Protein 4XXX (pdb70)

Structure (mmCIF, N/CA/C/O backbone):
data_4XXX
#
_entry.id   4XXX
#
_cell.length_a   67.336
_cell.length_b   69.579
_cell.length_c   119.595
_cell.angle_alpha   90.000
_cell.angle_beta   90.000
_cell.angle_gamma   90.000
#
_symmetry.space_group_name_H-M   'C 2 2 21'
#
loop_
_entity.id
_entity.type
_entity.pdbx_description
1 polymer 'ESX-1 secretion-associated protein EspB'
2 non-polymer 'CHLORIDE ION'
3 non-polymer GLYCEROL
4 water water
#
loop_
_atom_site.group_PDB
_atom_site.id
_atom_site.type_symbol
_atom_site.label_atom_id
_atom_site.label_alt_id
_atom_site.label_comp_id
_atom_site.label_asym_id
_atom_site.label_entity_id
_atom_site.label_seq_id
_atom_site.pdbx_PDB_ins_code
_atom_site.Cartn_x
_atom_site.Cartn_y
_atom_site.Cartn_z
_atom_site.occupancy
_atom_site.B_iso_or_equiv
_atom_site.auth_seq_id
_atom_site.auth_comp_id
_atom_site.auth_asym_id
_atom_site.auth_atom_id
_atom_site.pdbx_PDB_model_num
ATOM 1 N N . ALA A 1 2 ? 19.585 61.891 70.298 1.00 43.18 5 ALA A N 1
ATOM 2 C CA . ALA A 1 2 ? 20.995 62.176 69.899 1.00 42.09 5 ALA A CA 1
ATOM 3 C C . ALA A 1 2 ? 21.064 63.525 69.189 1.00 37.08 5 ALA A C 1
ATOM 4 O O . ALA A 1 2 ? 20.131 63.887 68.459 1.00 41.91 5 ALA A O 1
ATOM 6 N N . MET A 1 3 ? 22.156 64.261 69.404 1.00 51.64 6 MET A N 1
ATOM 7 C CA . MET A 1 3 ? 22.293 65.583 68.826 1.00 46.24 6 MET A CA 1
ATOM 8 C C . MET A 1 3 ? 22.474 65.481 67.333 1.00 40.93 6 MET A C 1
ATOM 9 O O . MET A 1 3 ? 23.271 64.646 66.835 1.00 40.80 6 MET A O 1
ATOM 14 N N . VAL A 1 4 ? 21.634 66.236 66.650 1.00 37.25 7 VAL A N 1
ATOM 15 C CA . VAL A 1 4 ? 21.533 66.173 65.209 1.00 35.23 7 VAL A CA 1
ATOM 16 C C . VAL A 1 4 ? 22.657 66.960 64.513 1.00 33.68 7 VAL A C 1
ATOM 17 O O . VAL A 1 4 ? 22.917 68.135 64.842 1.00 32.40 7 VAL A O 1
ATOM 21 N N . THR A 1 5 ? 23.310 66.335 63.536 1.00 31.57 8 THR A N 1
ATOM 22 C CA . THR A 1 5 ? 24.171 67.076 62.593 1.00 32.07 8 THR A CA 1
ATOM 23 C C . THR A 1 5 ? 23.642 66.642 61.228 1.00 30.36 8 THR A C 1
ATOM 24 O O . THR A 1 5 ? 23.341 65.470 61.034 1.00 29.02 8 THR A O 1
ATOM 28 N N . VAL A 1 6 ? 23.519 67.573 60.298 1.00 29.62 9 VAL A N 1
ATOM 29 C CA . VAL A 1 6 ? 23.039 67.260 58.964 1.00 29.98 9 VAL A CA 1
ATOM 30 C C . VAL A 1 6 ? 23.972 67.838 57.932 1.00 29.65 9 VAL A C 1
ATOM 31 O O . VAL A 1 6 ? 24.334 69.000 58.038 1.00 28.54 9 VAL A O 1
ATOM 35 N N . ASP A 1 7 ? 24.288 67.061 56.883 1.00 29.03 10 ASP A N 1
ATOM 36 C CA . ASP A 1 7 ? 24.924 67.625 55.690 1.00 29.37 10 ASP A CA 1
ATOM 37 C C . ASP A 1 7 ? 23.996 67.221 54.555 1.00 27.82 10 ASP A C 1
ATOM 38 O O . ASP A 1 7 ? 24.002 66.058 54.160 1.00 26.35 10 ASP A O 1
ATOM 43 N N . GLN A 1 8 ? 23.175 68.159 54.043 1.00 27.00 11 GLN A N 1
ATOM 44 C CA . GLN A 1 8 ? 22.101 67.786 53.106 1.00 27.09 11 GLN A CA 1
ATOM 45 C C . GLN A 1 8 ? 22.698 67.217 51.830 1.00 26.49 11 GLN A C 1
ATOM 46 O O . GLN A 1 8 ? 22.177 66.236 51.242 1.00 25.35 11 GLN A O 1
ATOM 52 N N . GLN A 1 9 ? 23.803 67.784 51.377 1.00 26.14 12 GLN A N 1
ATOM 53 C CA . GLN A 1 9 ? 24.438 67.278 50.171 1.00 26.40 12 GLN A CA 1
ATOM 54 C C . GLN A 1 9 ? 24.963 65.829 50.339 1.00 25.29 12 GLN A C 1
ATOM 55 O O . GLN A 1 9 ? 24.854 65.015 49.411 1.00 24.64 12 GLN A O 1
ATOM 61 N N . GLU A 1 10 ? 25.552 65.530 51.487 1.00 24.94 13 GLU A N 1
ATOM 62 C CA . GLU A 1 10 ? 26.016 64.184 51.771 1.00 25.28 13 GLU A CA 1
ATOM 63 C C . GLU A 1 10 ? 24.842 63.218 51.665 1.00 23.93 13 GLU A C 1
ATOM 64 O O . GLU A 1 10 ? 24.993 62.126 51.069 1.00 23.38 13 GLU A O 1
ATOM 70 N N . ILE A 1 11 ? 23.676 63.601 52.177 1.00 22.65 14 ILE A N 1
ATOM 71 C CA . ILE A 1 11 ? 22.505 62.731 52.091 1.00 22.90 14 ILE A CA 1
ATOM 72 C C . ILE A 1 11 ? 22.105 62.465 50.632 1.00 22.22 14 ILE A C 1
ATOM 73 O O . ILE A 1 11 ? 21.836 61.316 50.228 1.00 21.36 14 ILE A O 1
ATOM 78 N N . LEU A 1 12 ? 22.082 63.527 49.839 1.00 22.69 15 LEU A N 1
ATOM 79 C CA . LEU A 1 12 ? 21.734 63.388 48.425 1.00 22.93 15 LEU A CA 1
ATOM 80 C C . LEU A 1 12 ? 22.742 62.579 47.653 1.00 22.06 15 LEU A C 1
ATOM 81 O O . LEU A 1 12 ? 22.375 61.752 46.790 1.00 21.86 15 LEU A O 1
ATOM 86 N N . ASN A 1 13 ? 24.027 62.752 47.943 1.00 21.97 16 ASN A N 1
ATOM 87 C CA . ASN A 1 13 ? 25.049 61.965 47.314 1.00 22.67 16 ASN A CA 1
ATOM 88 C C . ASN A 1 13 ? 24.913 60.485 47.616 1.00 22.15 16 ASN A C 1
ATOM 89 O O . ASN A 1 13 ? 25.046 59.619 46.743 1.00 22.07 16 ASN A O 1
ATOM 94 N N . ARG A 1 14 ? 24.656 60.197 48.891 1.00 21.75 17 ARG A N 1
ATOM 95 C CA . ARG A 1 14 ? 24.530 58.794 49.317 1.00 21.48 17 ARG A CA 1
ATOM 96 C C . ARG A 1 14 ? 23.271 58.154 48.761 1.00 20.67 17 ARG A C 1
ATOM 97 O O . ARG A 1 14 ? 23.260 56.924 48.514 1.00 21.18 17 ARG A O 1
ATOM 105 N N . ALA A 1 15 ? 22.217 58.931 48.517 1.00 20.70 18 ALA A N 1
ATOM 106 C CA . ALA A 1 15 ? 21.047 58.448 47.830 1.00 20.94 18 ALA A CA 1
ATOM 107 C C . ALA A 1 15 ? 21.433 57.991 46.434 1.00 21.21 18 ALA A C 1
ATOM 108 O O . ALA A 1 15 ? 21.099 56.890 45.999 1.00 21.27 18 ALA A O 1
ATOM 110 N N . ASN A 1 16 ? 22.171 58.827 45.718 1.00 21.54 19 ASN A N 1
ATOM 111 C CA . ASN A 1 16 ? 22.589 58.421 44.369 1.00 22.00 19 ASN A CA 1
ATOM 112 C C . ASN A 1 16 ? 23.442 57.179 44.422 1.00 22.14 19 ASN A C 1
ATOM 113 O O . ASN A 1 16 ? 23.233 56.233 43.625 1.00 21.61 19 ASN A O 1
ATOM 118 N N . GLU A 1 17 ? 24.396 57.161 45.341 1.00 21.83 20 GLU A N 1
ATOM 119 C CA . GLU A 1 17 ? 25.294 56.037 45.498 1.00 22.26 20 GLU A CA 1
ATOM 120 C C . GLU A 1 17 ? 24.551 54.724 45.805 1.00 21.60 20 GLU A C 1
ATOM 121 O O . GLU A 1 17 ? 24.859 53.665 45.246 1.00 22.11 20 GLU A O 1
ATOM 127 N N . VAL A 1 18 ? 23.550 54.753 46.665 1.00 21.46 21 VAL A N 1
ATOM 128 C CA . VAL A 1 18 ? 22.961 53.470 47.072 1.00 21.01 21 VAL A CA 1
ATOM 129 C C . VAL A 1 18 ? 22.197 52.791 45.959 1.00 21.02 21 VAL A C 1
ATOM 130 O O . VAL A 1 18 ? 22.166 51.551 45.876 1.00 19.75 21 VAL A O 1
ATOM 134 N N . GLU A 1 19 ? 21.637 53.578 45.043 1.00 21.18 22 GLU A N 1
ATOM 135 C CA . GLU A 1 19 ? 20.836 53.018 43.963 1.00 21.00 22 GLU A CA 1
ATOM 136 C C . GLU A 1 19 ? 21.586 52.933 42.665 1.00 21.21 22 GLU A C 1
ATOM 137 O O . GLU A 1 19 ? 20.993 52.611 41.612 1.00 21.38 22 GLU A O 1
ATOM 143 N N . ALA A 1 20 ? 22.883 53.188 42.697 1.00 21.07 23 ALA A N 1
ATOM 144 C CA . ALA A 1 20 ? 23.642 53.076 41.468 1.00 21.43 23 ALA A CA 1
ATOM 145 C C . ALA A 1 20 ? 23.581 51.626 40.975 1.00 21.75 23 ALA A C 1
ATOM 146 O O . ALA A 1 20 ? 23.577 50.709 41.779 1.00 21.37 23 ALA A O 1
ATOM 148 N N . PRO A 1 21 ? 23.537 51.408 39.673 1.00 22.05 24 PRO A N 1
ATOM 149 C CA . PRO A 1 21 ? 23.384 50.026 39.196 1.00 22.73 24 PRO A CA 1
ATOM 150 C C . PRO A 1 21 ? 24.463 49.082 39.686 1.00 24.52 24 PRO A C 1
ATOM 151 O O . PRO A 1 21 ? 25.638 49.468 39.735 1.00 28.36 24 PRO A O 1
ATOM 155 N N . MET A 1 22 ? 24.088 47.870 40.105 1.00 22.64 25 MET A N 1
ATOM 156 C CA . MET A 1 22 ? 25.077 46.792 40.288 1.00 23.32 25 MET A CA 1
ATOM 157 C C . MET A 1 22 ? 25.067 45.941 39.012 1.00 23.28 25 MET A C 1
ATOM 158 O O . MET A 1 22 ? 24.088 45.958 38.223 1.00 22.84 25 MET A O 1
ATOM 163 N N . ALA A 1 23 ? 26.143 45.172 38.796 1.00 23.18 26 ALA A N 1
ATOM 164 C CA . ALA A 1 23 ? 26.208 44.325 37.618 1.00 24.09 26 ALA A CA 1
ATOM 165 C C . ALA A 1 23 ? 25.028 43.359 37.646 1.00 23.38 26 ALA A C 1
ATOM 166 O O . ALA A 1 23 ? 24.573 42.948 38.724 1.00 22.26 26 ALA A O 1
ATOM 168 N N . ASP A 1 24 ? 24.497 43.043 36.463 1.00 23.91 27 ASP A N 1
ATOM 169 C CA . ASP A 1 24 ? 23.443 42.027 36.358 1.00 24.68 27 ASP A CA 1
ATOM 170 C C . ASP A 1 24 ? 23.973 40.619 36.613 1.00 23.71 27 ASP A C 1
ATOM 171 O O . ASP A 1 24 ? 25.136 40.327 36.334 1.00 24.28 27 ASP A O 1
ATOM 176 N N . PRO A 1 25 ? 23.135 39.767 37.199 1.00 22.14 28 PRO A N 1
ATOM 177 C CA . PRO A 1 25 ? 23.535 38.367 37.349 1.00 21.27 28 PRO A CA 1
ATOM 178 C C . PRO A 1 25 ? 23.696 37.700 36.004 1.00 21.44 28 PRO A C 1
ATOM 179 O O . PRO A 1 25 ? 23.150 38.150 34.997 1.00 21.59 28 PRO A O 1
ATOM 183 N N . PRO A 1 26 ? 24.439 36.590 35.993 1.00 21.19 29 PRO A N 1
ATOM 184 C CA . PRO A 1 26 ? 24.686 35.874 34.769 1.00 22.84 29 PRO A CA 1
ATOM 185 C C . PRO A 1 26 ? 23.402 35.211 34.291 1.00 22.24 29 PRO A C 1
ATOM 186 O O . PRO A 1 26 ? 22.492 34.976 35.092 1.00 21.39 29 PRO A O 1
ATOM 190 N N . THR A 1 27 ? 23.341 34.923 32.984 1.00 23.01 30 THR A N 1
ATOM 191 C CA . THR A 1 27 ? 22.171 34.309 32.389 1.00 24.63 30 THR A CA 1
ATOM 192 C C . THR A 1 27 ? 22.502 32.956 31.698 1.00 25.12 30 THR A C 1
ATOM 193 O O . THR A 1 27 ? 21.668 32.429 31.015 1.00 27.69 30 THR A O 1
ATOM 197 N N . ASP A 1 28 ? 23.694 32.401 31.887 1.00 26.36 31 ASP A N 1
ATOM 198 C CA . ASP A 1 28 ? 24.006 31.044 31.324 1.00 27.08 31 ASP A CA 1
ATOM 199 C C . ASP A 1 28 ? 22.907 30.073 31.714 1.00 26.17 31 ASP A C 1
ATOM 200 O O . ASP A 1 28 ? 22.495 30.028 32.868 1.00 24.65 31 ASP A O 1
ATOM 205 N N . VAL A 1 29 ? 22.419 29.294 30.746 1.00 25.99 32 VAL A N 1
ATOM 206 C CA . VAL A 1 29 ? 21.414 28.255 31.042 1.00 26.38 32 VAL A CA 1
ATOM 207 C C . VAL A 1 29 ? 22.153 26.969 31.367 1.00 25.20 32 VAL A C 1
ATOM 208 O O . VAL A 1 29 ? 22.988 26.522 30.572 1.00 27.77 32 VAL A O 1
ATOM 212 N N . PRO A 1 30 ? 21.845 26.351 32.535 1.00 23.50 33 PRO A N 1
ATOM 213 C CA . PRO A 1 30 ? 22.415 25.072 32.859 1.00 22.52 33 PRO A CA 1
ATOM 214 C C . PRO A 1 30 ? 21.642 23.971 32.142 1.00 21.96 33 PRO A C 1
ATOM 215 O O . PRO A 1 30 ? 20.431 23.838 32.334 1.00 22.30 33 PRO A O 1
ATOM 219 N N . ILE A 1 31 ? 22.344 23.272 31.275 1.00 21.59 34 ILE A N 1
ATOM 220 C CA . ILE A 1 31 ? 21.800 22.182 30.487 1.00 22.35 34 ILE A CA 1
ATOM 221 C C . ILE A 1 31 ? 22.160 20.881 31.177 1.00 20.87 34 ILE A C 1
ATOM 222 O O . ILE A 1 31 ? 23.207 20.746 31.768 1.00 21.26 34 ILE A O 1
ATOM 227 N N . THR A 1 32 ? 21.252 19.933 31.083 1.00 19.77 35 THR A N 1
ATOM 228 C CA . THR A 1 32 ? 21.499 18.600 31.600 1.00 19.20 35 THR A CA 1
ATOM 229 C C . THR A 1 32 ? 22.815 18.008 31.057 1.00 19.19 35 THR A C 1
ATOM 230 O O . THR A 1 32 ? 23.118 18.185 29.884 1.00 19.88 35 THR A O 1
ATOM 234 N N . PRO A 1 33 ? 23.579 17.294 31.897 1.00 18.06 36 PRO A N 1
ATOM 235 C CA . PRO A 1 33 ? 24.852 16.726 31.417 1.00 18.44 36 PRO A CA 1
ATOM 236 C C . PRO A 1 33 ? 24.632 15.466 30.588 1.00 18.26 36 PRO A C 1
ATOM 237 O O . PRO A 1 33 ? 25.537 15.031 29.845 1.00 18.82 36 PRO A O 1
ATOM 241 N N . CYS A 1 34 ? 23.433 14.876 30.721 1.00 17.62 37 CYS A N 1
ATOM 242 C CA . CYS A 1 34 ? 23.099 13.630 29.984 1.00 18.30 37 CYS A CA 1
ATOM 243 C C . CYS A 1 34 ? 21.607 13.371 30.027 1.00 18.75 37 CYS A C 1
ATOM 244 O O . CYS A 1 34 ? 20.845 14.169 30.520 1.00 18.80 37 CYS A O 1
ATOM 247 N N . GLU A 1 35 ? 21.198 12.277 29.389 1.00 19.07 38 GLU A N 1
ATOM 248 C CA . GLU A 1 35 ? 19.797 11.997 29.210 1.00 19.51 38 GLU A CA 1
ATOM 249 C C . GLU A 1 35 ? 19.121 11.308 30.366 1.00 19.15 38 GLU A C 1
ATOM 250 O O . GLU A 1 35 ? 17.890 11.140 30.315 1.00 20.37 38 GLU A O 1
ATOM 256 N N . LEU A 1 36 ? 19.856 10.916 31.411 1.00 19.15 39 LEU A N 1
ATOM 257 C CA . LEU A 1 36 ? 19.179 10.351 32.586 1.00 19.70 39 LEU A CA 1
ATOM 258 C C . LEU A 1 36 ? 18.187 11.341 33.200 1.00 19.62 39 LEU A C 1
ATOM 259 O O . LEU A 1 36 ? 18.454 12.566 33.249 1.00 18.94 39 LEU A O 1
ATOM 264 N N . THR A 1 37 ? 17.036 10.830 33.650 1.00 19.91 40 THR A N 1
ATOM 265 C CA . THR A 1 37 ? 16.020 11.664 34.280 1.00 20.00 40 THR A CA 1
ATOM 266 C C . THR A 1 37 ? 16.592 12.479 35.474 1.00 20.01 40 THR A C 1
ATOM 267 O O . THR A 1 37 ? 16.267 13.681 35.637 1.00 19.26 40 THR A O 1
ATOM 271 N N . ALA A 1 38 ? 17.436 11.833 36.280 1.00 19.90 41 ALA A N 1
ATOM 272 C CA . ALA A 1 38 ? 18.094 12.543 37.412 1.00 20.10 41 ALA A CA 1
ATOM 273 C C . ALA A 1 38 ? 18.909 13.766 36.948 1.00 19.56 41 ALA A C 1
ATOM 274 O O . ALA A 1 38 ? 18.937 14.784 37.648 1.00 19.89 41 ALA A O 1
ATOM 276 N N . ALA A 1 39 ? 19.637 13.623 35.842 1.00 18.80 42 ALA A N 1
ATOM 277 C CA . ALA A 1 39 ? 20.452 14.699 35.301 1.00 18.28 42 ALA A CA 1
ATOM 278 C C . ALA A 1 39 ? 19.532 15.825 34.802 1.00 18.17 42 ALA A C 1
ATOM 279 O O . ALA A 1 39 ? 19.751 17.024 35.091 1.00 18.18 42 ALA A O 1
ATOM 281 N N . LYS A 1 40 ? 18.449 15.452 34.139 1.00 18.63 43 LYS A N 1
ATOM 282 C CA . LYS A 1 40 ? 17.483 16.421 33.623 1.00 19.29 43 LYS A CA 1
ATOM 283 C C . LYS A 1 40 ? 16.816 17.173 34.774 1.00 19.55 43 LYS A C 1
ATOM 284 O O . LYS A 1 40 ? 16.642 18.407 34.722 1.00 18.68 43 LYS A O 1
ATOM 290 N N . ASN A 1 41 ? 16.528 16.450 35.856 1.00 18.74 44 ASN A N 1
ATOM 291 C CA . ASN A 1 41 ? 15.893 17.060 37.000 1.00 19.46 44 ASN A CA 1
ATOM 292 C C . ASN A 1 41 ? 16.825 17.997 37.730 1.00 18.93 44 ASN A C 1
ATOM 293 O O . ASN A 1 41 ? 16.365 18.993 38.280 1.00 19.47 44 ASN A O 1
ATOM 298 N N . ALA A 1 42 ? 18.112 17.694 37.778 1.00 18.26 45 ALA A N 1
ATOM 299 C CA . ALA A 1 42 ? 19.074 18.588 38.424 1.00 18.37 45 ALA A CA 1
ATOM 300 C C . ALA A 1 42 ? 19.169 19.894 37.633 1.00 17.78 45 ALA A C 1
ATOM 301 O O . ALA A 1 42 ? 19.193 20.980 38.201 1.00 17.93 45 ALA A O 1
ATOM 303 N N . ALA A 1 43 ? 19.224 19.800 36.311 1.00 17.47 46 ALA A N 1
ATOM 304 C CA . ALA A 1 43 ? 19.365 20.993 35.497 1.00 17.30 46 ALA A CA 1
ATOM 305 C C . ALA A 1 43 ? 18.089 21.829 35.621 1.00 17.65 46 ALA A C 1
ATOM 306 O O . ALA A 1 43 ? 18.160 23.072 35.763 1.00 17.39 46 ALA A O 1
ATOM 308 N N . GLN A 1 44 ? 16.915 21.190 35.644 1.00 17.65 47 GLN A N 1
ATOM 309 C CA . GLN A 1 44 ? 15.659 21.953 35.815 1.00 19.13 47 GLN A CA 1
ATOM 310 C C . GLN A 1 44 ? 15.602 22.625 37.181 1.00 17.95 47 GLN A C 1
ATOM 311 O O . GLN A 1 44 ? 15.174 23.770 37.320 1.00 18.00 47 GLN A O 1
ATOM 317 N N . GLN A 1 45 ? 16.087 21.947 38.226 1.00 17.44 48 GLN A N 1
ATOM 318 C CA . GLN A 1 45 ? 16.114 22.555 39.540 1.00 18.08 48 GLN A CA 1
ATOM 319 C C . GLN A 1 45 ? 17.003 23.796 39.576 1.00 18.06 48 GLN A C 1
ATOM 320 O O . GLN A 1 45 ? 16.619 24.839 40.183 1.00 17.99 48 GLN A O 1
ATOM 326 N N . LEU A 1 46 ? 18.166 23.720 38.918 1.00 18.46 49 LEU A N 1
ATOM 327 C CA . LEU A 1 46 ? 19.019 24.897 38.767 1.00 18.59 49 LEU A CA 1
ATOM 328 C C . LEU A 1 46 ? 18.388 26.031 37.955 1.00 18.67 49 LEU A C 1
ATOM 329 O O . LEU A 1 46 ? 18.511 27.218 38.341 1.00 19.02 49 LEU A O 1
ATOM 334 N N . VAL A 1 47 ? 17.695 25.710 36.886 1.00 18.44 50 VAL A N 1
ATOM 335 C CA . VAL A 1 47 ? 16.969 26.747 36.098 1.00 19.63 50 VAL A CA 1
ATOM 336 C C . VAL A 1 47 ? 16.008 27.511 37.016 1.00 19.38 50 VAL A C 1
ATOM 337 O O . VAL A 1 47 ? 15.982 28.765 37.028 1.00 18.53 50 VAL A O 1
ATOM 341 N N . LEU A 1 48 ? 15.233 26.771 37.794 1.00 18.94 51 LEU A N 1
ATOM 342 C CA . LEU A 1 48 ? 14.238 27.344 38.680 1.00 20.20 51 LEU A CA 1
ATOM 343 C C . LEU A 1 48 ? 14.866 28.150 39.830 1.00 19.10 51 LEU A C 1
ATOM 344 O O . LEU A 1 48 ? 14.443 29.262 40.125 1.00 18.82 51 LEU A O 1
ATOM 349 N N . SER A 1 49 ? 15.890 27.577 40.469 1.00 17.86 52 SER A N 1
ATOM 350 C CA . SER A 1 49 ? 16.639 28.329 41.512 1.00 18.06 52 SER A CA 1
ATOM 351 C C . SER A 1 49 ? 17.262 29.621 40.947 1.00 17.01 52 SER A C 1
ATOM 352 O O . SER A 1 49 ? 17.175 30.693 41.583 1.00 16.89 52 SER A O 1
ATOM 355 N N . ALA A 1 50 ? 17.899 29.532 39.784 1.00 17.13 53 ALA A N 1
ATOM 356 C CA . ALA A 1 50 ? 18.591 30.718 39.198 1.00 17.35 53 ALA A CA 1
ATOM 357 C C . ALA A 1 50 ? 17.552 31.775 38.790 1.00 17.49 53 ALA A C 1
ATOM 358 O O . ALA A 1 50 ? 17.751 32.962 39.047 1.00 17.22 53 ALA A O 1
ATOM 360 N N . ASP A 1 51 ? 16.434 31.354 38.207 1.00 17.83 54 ASP A N 1
ATOM 361 C CA . ASP A 1 51 ? 15.345 32.290 37.888 1.00 19.18 54 ASP A CA 1
ATOM 362 C C . ASP A 1 51 ? 14.863 33.048 39.158 1.00 19.29 54 ASP A C 1
ATOM 363 O O . ASP A 1 51 ? 14.637 34.259 39.124 1.00 19.72 54 ASP A O 1
ATOM 368 N N . ASN A 1 52 ? 14.658 32.320 40.256 1.00 18.68 55 ASN A N 1
ATOM 369 C CA . ASN A 1 52 ? 14.192 32.949 41.458 1.00 19.01 55 ASN A CA 1
ATOM 370 C C . ASN A 1 52 ? 15.258 33.870 42.032 1.00 18.58 55 ASN A C 1
ATOM 371 O O . ASN A 1 52 ? 14.927 34.933 42.541 1.00 18.83 55 ASN A O 1
ATOM 376 N N . MET A 1 53 ? 16.523 33.488 41.965 1.00 17.43 56 MET A N 1
ATOM 377 C CA . MET A 1 53 ? 17.585 34.369 42.365 1.00 17.83 56 MET A CA 1
ATOM 378 C C . MET A 1 53 ? 17.538 35.674 41.599 1.00 17.73 56 MET A C 1
ATOM 379 O O . MET A 1 53 ? 17.685 36.765 42.181 1.00 18.10 56 MET A O 1
ATOM 384 N N . ARG A 1 54 ? 17.371 35.583 40.282 1.00 17.59 57 ARG A N 1
ATOM 385 C CA . ARG A 1 54 ? 17.299 36.800 39.468 1.00 18.40 57 ARG A CA 1
ATOM 386 C C . ARG A 1 54 ? 16.087 37.667 39.836 1.00 18.37 57 ARG A C 1
ATOM 387 O O . ARG A 1 54 ? 16.179 38.896 39.841 1.00 18.69 57 ARG A O 1
ATOM 395 N N . GLU A 1 55 ? 14.937 37.048 40.072 1.00 19.00 58 GLU A N 1
ATOM 396 C CA . GLU A 1 55 ? 13.776 37.782 40.488 1.00 20.42 58 GLU A CA 1
ATOM 397 C C . GLU A 1 55 ? 13.984 38.484 41.861 1.00 19.59 58 GLU A C 1
ATOM 398 O O . GLU A 1 55 ? 13.613 39.671 42.056 1.00 20.07 58 GLU A O 1
ATOM 404 N N . TYR A 1 56 ? 14.611 37.777 42.784 1.00 19.31 59 TYR A N 1
ATOM 405 C CA . TYR A 1 56 ? 14.921 38.394 44.090 1.00 19.54 59 TYR A CA 1
ATOM 406 C C . TYR A 1 56 ? 15.952 39.537 43.950 1.00 19.42 59 TYR A C 1
ATOM 407 O O . TYR A 1 56 ? 15.832 40.583 44.633 1.00 19.18 59 TYR A O 1
ATOM 416 N N . LEU A 1 57 ? 16.955 39.371 43.078 1.00 18.82 60 LEU A N 1
ATOM 417 C CA . LEU A 1 57 ? 17.942 40.420 42.828 1.00 19.19 60 LEU A CA 1
ATOM 418 C C . LEU A 1 57 ? 17.263 41.671 42.244 1.00 19.22 60 LEU A C 1
ATOM 419 O O . LEU A 1 57 ? 17.627 42.776 42.625 1.00 18.47 60 LEU A O 1
ATOM 424 N N . ALA A 1 58 ? 16.257 41.494 41.390 1.00 18.91 61 ALA A N 1
ATOM 425 C CA . ALA A 1 58 ? 15.464 42.602 40.912 1.00 19.96 61 ALA A CA 1
ATOM 426 C C . ALA A 1 58 ? 14.724 43.290 42.048 1.00 20.16 61 ALA A C 1
ATOM 427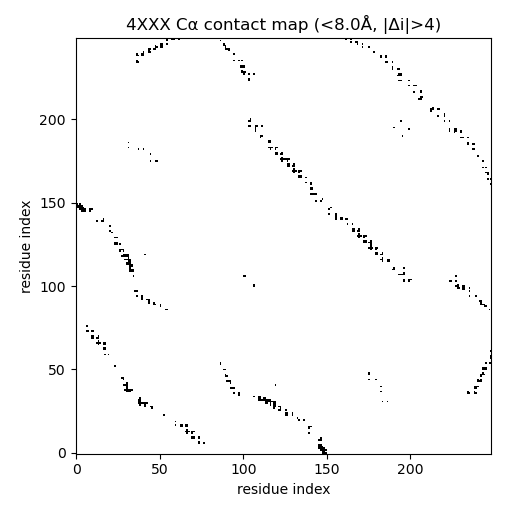 O O . ALA A 1 58 ? 14.716 44.535 42.111 1.00 20.36 61 ALA A O 1
ATOM 429 N N . ALA A 1 59 ? 14.142 42.503 42.965 1.00 20.44 62 ALA A N 1
ATOM 430 C CA . ALA A 1 59 ? 13.478 43.101 44.115 1.00 20.79 62 ALA A CA 1
ATOM 431 C C . ALA A 1 59 ? 14.476 43.877 44.993 1.00 20.78 62 ALA A C 1
ATOM 432 O O . ALA A 1 59 ? 14.127 44.926 45.575 1.00 20.78 62 ALA A O 1
ATOM 434 N N . GLY A 1 60 ? 15.726 43.413 45.088 1.00 20.18 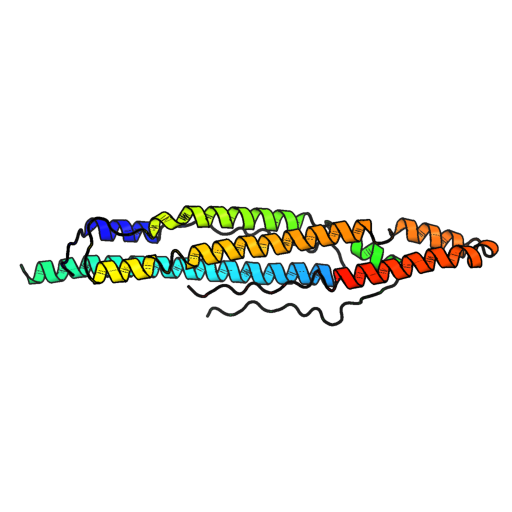63 GLY A N 1
ATOM 435 C CA . GLY A 1 60 ? 16.747 44.154 45.813 1.00 20.99 63 GLY A CA 1
ATOM 436 C C . GLY A 1 60 ? 17.060 45.489 45.214 1.00 21.06 63 GLY A C 1
ATOM 437 O O . GLY A 1 60 ? 17.240 46.462 45.949 1.00 22.63 63 GLY A O 1
ATOM 438 N N . ALA A 1 61 ? 17.081 45.539 43.884 1.00 20.44 64 ALA A N 1
ATOM 439 C CA . ALA A 1 61 ? 17.323 46.808 43.183 1.00 21.06 64 ALA A CA 1
ATOM 440 C C . ALA A 1 61 ? 16.177 47.781 43.489 1.00 21.85 64 ALA A C 1
ATOM 441 O O . ALA A 1 61 ? 16.431 48.987 43.733 1.00 21.84 64 ALA A O 1
ATOM 443 N N . LYS A 1 62 ? 14.949 47.285 43.542 1.00 22.03 65 LYS A N 1
ATOM 444 C CA . LYS A 1 62 ? 13.805 48.101 43.930 1.00 24.62 65 LYS A CA 1
ATOM 445 C C . LYS A 1 62 ? 13.901 48.649 45.338 1.00 23.87 65 LYS A C 1
ATOM 446 O O . LYS A 1 62 ? 13.574 49.798 45.586 1.00 23.55 65 LYS A O 1
ATOM 452 N N . GLU A 1 63 ? 14.394 47.821 46.233 1.00 23.40 66 GLU A N 1
ATOM 453 C CA . GLU A 1 63 ? 14.585 48.253 47.607 1.00 24.57 66 GLU A CA 1
ATOM 454 C C . GLU A 1 63 ? 15.653 49.350 47.721 1.00 23.21 66 GLU A C 1
ATOM 455 O O . GLU A 1 63 ? 15.489 50.264 48.544 1.00 22.79 66 GLU A O 1
ATOM 461 N N . ARG A 1 64 ? 16.736 49.244 46.973 1.00 21.67 67 ARG A N 1
ATOM 462 C CA . ARG A 1 64 ? 17.774 50.314 46.908 1.00 22.43 67 ARG A CA 1
ATOM 463 C C . ARG A 1 64 ? 17.175 51.620 46.352 1.00 22.89 67 ARG A C 1
ATOM 464 O O . ARG A 1 64 ? 17.469 52.713 46.888 1.00 23.01 67 ARG A O 1
ATOM 472 N N . GLN A 1 65 ? 16.299 51.512 45.360 1.00 23.57 68 GLN A N 1
ATOM 473 C CA . GLN A 1 65 ? 15.613 52.701 44.846 1.00 25.93 68 GLN A CA 1
ATOM 474 C C . GLN A 1 65 ? 14.741 53.339 45.920 1.00 25.22 68 GLN A C 1
ATOM 475 O O . GLN A 1 65 ? 14.723 54.576 46.063 1.00 23.71 68 GLN A O 1
ATOM 481 N N . ARG A 1 66 ? 14.028 52.518 46.665 1.00 25.57 69 ARG A N 1
ATOM 482 C CA . ARG A 1 66 ? 13.159 52.985 47.755 1.00 28.43 69 ARG A CA 1
ATOM 483 C C . ARG A 1 66 ? 13.983 53.647 48.842 1.00 26.95 69 ARG A C 1
ATOM 484 O O . ARG A 1 66 ? 13.601 54.704 49.341 1.00 26.30 69 ARG A O 1
ATOM 492 N N . LEU A 1 67 ? 15.135 53.081 49.176 1.00 25.80 70 LEU A N 1
ATOM 493 C CA . LEU A 1 67 ? 15.994 53.726 50.200 1.00 26.00 70 LEU A CA 1
ATOM 494 C C . LEU A 1 67 ? 16.544 55.059 49.698 1.00 23.86 70 LEU A C 1
ATOM 495 O O . LEU A 1 67 ? 16.578 56.036 50.457 1.00 23.79 70 LEU A O 1
ATOM 500 N N . ALA A 1 68 ? 16.957 55.103 48.434 1.00 22.59 71 ALA A N 1
ATOM 501 C CA . ALA A 1 68 ? 17.351 56.402 47.829 1.00 21.73 71 ALA A CA 1
ATOM 502 C C . ALA A 1 68 ? 16.255 57.409 47.942 1.00 22.61 71 ALA A C 1
ATOM 503 O O . ALA A 1 68 ? 16.531 58.593 48.295 1.00 22.00 71 ALA A O 1
ATOM 505 N N . THR A 1 69 ? 15.029 57.022 47.615 1.00 23.43 72 THR A N 1
ATOM 506 C CA . THR A 1 69 ? 13.874 57.963 47.751 1.00 25.46 72 THR A CA 1
ATOM 507 C C . THR A 1 69 ? 13.724 58.434 49.197 1.00 26.56 72 THR A C 1
ATOM 508 O O . THR A 1 69 ? 13.532 59.653 49.446 1.00 26.49 72 THR A O 1
ATOM 512 N N . SER A 1 70 ? 13.827 57.506 50.159 1.00 26.82 73 SER A N 1
ATOM 513 C CA . SER A 1 70 ? 13.769 57.895 51.577 1.00 28.62 73 SER A CA 1
ATOM 514 C C . SER A 1 70 ? 14.796 58.920 51.952 1.00 27.68 73 SER A C 1
ATOM 515 O O . SER A 1 70 ? 14.504 59.870 52.689 1.00 27.96 73 SER A O 1
ATOM 518 N N . LEU A 1 71 ? 16.018 58.705 51.517 1.00 25.62 74 LEU A N 1
ATOM 519 C CA . LEU A 1 71 ? 17.065 59.662 51.818 1.00 26.05 74 LEU A CA 1
ATOM 520 C C . LEU A 1 71 ? 16.763 61.031 51.207 1.00 25.89 74 LEU A C 1
ATOM 521 O O . LEU A 1 71 ? 16.950 62.054 51.859 1.00 24.86 74 LEU A O 1
ATOM 526 N N . ARG A 1 72 ? 16.316 61.056 49.946 1.00 25.01 75 ARG A N 1
ATOM 527 C CA . ARG A 1 72 ? 15.917 62.333 49.316 1.00 26.88 75 ARG A CA 1
ATOM 528 C C . ARG A 1 72 ? 14.753 63.016 50.038 1.00 28.70 75 ARG A C 1
ATOM 529 O O . ARG A 1 72 ? 14.765 64.245 50.197 1.00 29.44 75 ARG A O 1
ATOM 537 N N . ASN A 1 73 ? 13.762 62.249 50.483 1.00 29.78 76 ASN A N 1
ATOM 538 C CA . ASN A 1 73 ? 12.694 62.801 51.314 1.00 33.04 76 ASN A CA 1
ATOM 539 C C . ASN A 1 73 ? 13.206 63.380 52.641 1.00 31.67 76 ASN A C 1
ATOM 540 O O . ASN A 1 73 ? 12.690 64.436 53.097 1.00 32.80 76 ASN A O 1
ATOM 545 N N . ALA A 1 74 ? 14.199 62.729 53.257 1.00 28.74 77 ALA A N 1
ATOM 546 C CA . ALA A 1 74 ? 14.800 63.284 54.490 1.00 28.93 77 ALA A CA 1
ATOM 547 C C . ALA A 1 74 ? 15.490 64.608 54.164 1.00 28.40 77 ALA A C 1
ATOM 548 O O . ALA A 1 74 ? 15.269 65.608 54.854 1.00 29.42 77 ALA A O 1
ATOM 550 N N . ALA A 1 75 ? 16.359 64.601 53.155 1.00 27.18 78 ALA A N 1
ATOM 551 C CA . ALA A 1 75 ? 17.065 65.810 52.715 1.00 28.67 78 ALA A CA 1
ATOM 552 C C . ALA A 1 75 ? 16.078 66.977 52.484 1.00 31.28 78 ALA A C 1
ATOM 553 O O . ALA A 1 75 ? 16.300 68.120 52.996 1.00 31.34 78 ALA A O 1
ATOM 555 N N . LYS A 1 76 ? 14.982 66.681 51.776 1.00 33.00 79 LYS A N 1
ATOM 556 C CA . LYS A 1 76 ? 13.963 67.688 51.534 1.00 38.27 79 LYS A CA 1
ATOM 557 C C . LYS A 1 76 ? 13.336 68.197 52.832 1.00 38.05 79 LYS A C 1
ATOM 558 O O . LYS A 1 76 ? 13.105 69.413 52.988 1.00 40.15 79 LYS A O 1
ATOM 564 N N . ALA A 1 77 ? 13.019 67.276 53.742 1.00 35.96 80 ALA A N 1
ATOM 565 C CA . ALA A 1 77 ? 12.337 67.664 54.976 1.00 37.65 80 ALA A CA 1
ATOM 566 C C . ALA A 1 77 ? 13.182 68.569 55.872 1.00 35.96 80 ALA A C 1
ATOM 567 O O . ALA A 1 77 ? 12.629 69.463 56.515 1.00 37.67 80 ALA A O 1
ATOM 569 N N . TYR A 1 78 ? 14.500 68.360 55.897 1.00 32.71 81 TYR A N 1
ATOM 570 C CA . TYR A 1 78 ? 15.417 69.259 56.585 1.00 31.57 81 TYR A CA 1
ATOM 571 C C . TYR A 1 78 ? 15.404 70.655 55.935 1.00 33.73 81 TYR A C 1
ATOM 572 O O . TYR A 1 78 ? 15.542 71.679 56.600 1.00 33.93 81 TYR A O 1
ATOM 581 N N . GLY A 1 79 ? 15.276 70.686 54.622 1.00 35.27 82 GLY A N 1
ATOM 582 C CA . GLY A 1 79 ? 15.037 71.941 53.919 1.00 39.57 82 GLY A CA 1
ATOM 583 C C . GLY A 1 79 ? 13.701 72.619 54.208 1.00 43.15 82 GLY A C 1
ATOM 584 O O . GLY A 1 79 ? 13.643 73.832 54.168 1.00 45.89 82 GLY A O 1
ATOM 585 N N . GLU A 1 80 ? 12.629 71.859 54.465 1.00 45.67 83 GLU A N 1
ATOM 586 C CA . GLU A 1 80 ? 11.284 72.445 54.783 1.00 50.91 83 GLU A CA 1
ATOM 587 C C . GLU A 1 80 ? 11.296 73.087 56.161 1.00 51.11 83 GLU A C 1
ATOM 588 O O . GLU A 1 80 ? 10.841 74.211 56.350 1.00 51.38 83 GLU A O 1
ATOM 594 N N . VAL A 1 81 ? 11.763 72.324 57.141 1.00 48.87 84 VAL A N 1
ATOM 595 C CA . VAL A 1 81 ? 11.854 72.831 58.500 1.00 51.01 84 VAL A CA 1
ATOM 596 C C . VAL A 1 81 ? 12.777 74.046 58.458 1.00 49.29 84 VAL A C 1
ATOM 597 O O . VAL A 1 81 ? 12.448 75.133 58.985 1.00 49.65 84 VAL A O 1
ATOM 601 N N . ASP A 1 82 ? 13.882 73.905 57.728 1.00 47.47 85 ASP A N 1
ATOM 602 C CA . ASP A 1 82 ? 14.797 75.048 57.511 1.00 46.89 85 ASP 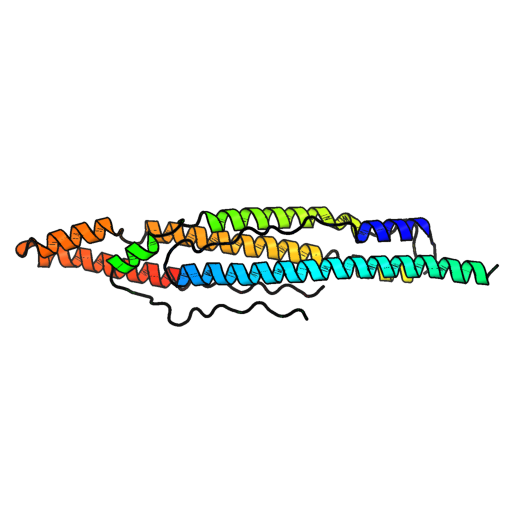A CA 1
ATOM 603 C C . ASP A 1 82 ? 14.027 76.299 57.028 1.00 49.20 85 ASP A C 1
ATOM 604 O O . ASP A 1 82 ? 14.114 77.367 57.653 1.00 51.40 85 ASP A O 1
ATOM 609 N N . GLU A 1 83 ? 13.259 76.183 55.941 1.00 51.86 86 GLU A N 1
ATOM 610 C CA . GLU A 1 83 ? 12.488 77.336 55.399 1.00 55.48 86 GLU A CA 1
ATOM 611 C C . GLU A 1 83 ? 11.475 77.877 56.391 1.00 57.30 86 GLU A C 1
ATOM 612 O O . GLU A 1 83 ? 11.417 79.094 56.627 1.00 59.92 86 GLU A O 1
ATOM 618 N N . GLU A 1 84 ? 10.703 76.978 56.999 1.00 57.90 87 GLU A N 1
ATOM 619 C CA . GLU A 1 84 ? 9.7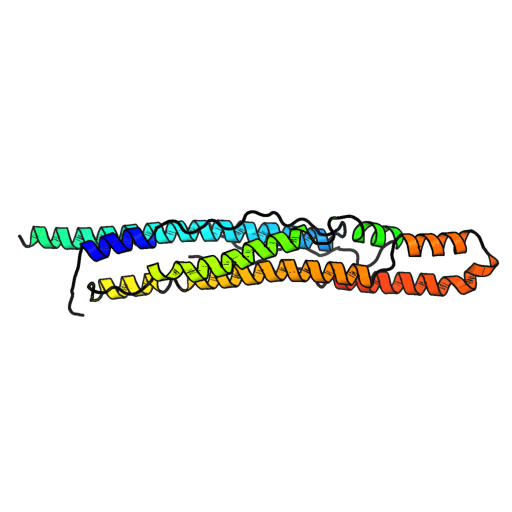24 77.365 58.031 1.00 61.66 87 GLU A CA 1
ATOM 620 C C . GLU A 1 84 ? 10.377 78.102 59.211 1.00 60.22 87 GLU A C 1
ATOM 621 O O . GLU A 1 84 ? 9.780 79.065 59.753 1.00 62.62 87 GLU A O 1
ATOM 627 N N . ALA A 1 85 ? 11.599 77.699 59.590 1.00 55.82 88 ALA A N 1
ATOM 628 C CA . ALA A 1 85 ? 12.345 78.457 60.620 1.00 56.16 88 ALA A CA 1
ATOM 629 C C . ALA A 1 85 ? 12.797 79.863 60.114 1.00 55.92 88 ALA A C 1
ATOM 630 O O . ALA A 1 85 ? 12.836 80.816 60.895 1.00 56.93 88 ALA A O 1
ATOM 632 N N . ALA A 1 86 ? 13.114 80.009 58.822 1.00 55.57 89 ALA A N 1
ATOM 633 C CA . ALA A 1 86 ? 13.205 81.365 58.218 1.00 55.82 89 ALA A CA 1
ATOM 634 C C . ALA A 1 86 ? 11.803 81.943 58.096 1.00 58.74 89 ALA A C 1
ATOM 635 O O . ALA A 1 86 ? 11.481 82.927 58.769 1.00 63.13 89 ALA A O 1
ATOM 637 N N . GLU A 1 112 ? 4.960 39.709 45.950 1.00 47.32 115 GLU A N 1
ATOM 638 C CA . GLU A 1 112 ? 4.872 38.726 44.876 1.00 45.87 115 GLU A CA 1
ATOM 639 C C . GLU A 1 112 ? 6.028 37.688 44.837 1.00 39.83 115 GLU A C 1
ATOM 640 O O . GLU A 1 112 ? 6.069 36.829 43.953 1.00 39.56 115 GLU A O 1
ATOM 646 N N . LEU A 1 113 ? 6.953 37.738 45.793 1.00 35.29 116 LEU A N 1
ATOM 647 C CA . LEU A 1 113 ? 8.066 36.811 45.810 1.00 30.46 116 LEU A CA 1
ATOM 648 C C . LEU A 1 113 ? 7.648 35.537 46.514 1.00 31.42 116 LEU A C 1
ATOM 649 O O . LEU A 1 113 ? 6.967 35.576 47.539 1.00 33.31 116 LEU A O 1
ATOM 654 N N . THR A 1 114 ? 8.040 34.411 45.948 1.00 29.72 117 THR A N 1
ATOM 655 C CA . THR A 1 114 ? 7.655 33.117 46.485 1.00 31.04 117 THR A CA 1
ATOM 656 C C . THR A 1 114 ? 8.849 32.203 46.622 1.00 28.17 117 THR A C 1
ATOM 657 O O . THR A 1 114 ? 9.957 32.581 46.304 1.00 24.16 117 THR A O 1
ATOM 661 N N . ASP A 1 115 ? 8.630 30.970 47.069 1.00 29.35 118 ASP A N 1
ATOM 662 C CA . ASP A 1 115 ? 9.727 30.006 47.109 1.00 29.00 118 ASP A CA 1
ATOM 663 C C . ASP A 1 115 ? 10.001 29.415 45.721 1.00 26.05 118 ASP A C 1
ATOM 664 O O . ASP A 1 115 ? 9.206 29.565 44.798 1.00 25.48 118 ASP A O 1
ATOM 669 N N . THR A 1 116 ? 11.142 28.763 45.607 1.00 24.01 119 THR A N 1
ATOM 670 C CA . THR A 1 116 ? 11.499 28.061 44.384 1.00 22.83 119 THR A CA 1
ATOM 671 C C . THR A 1 116 ? 10.812 26.692 44.403 1.00 23.14 119 THR A C 1
ATOM 672 O O . THR A 1 116 ? 10.919 25.982 45.400 1.00 23.23 119 THR A O 1
ATOM 676 N N . PRO A 1 117 ? 10.098 26.319 43.319 1.00 23.54 120 PRO A N 1
ATOM 677 C CA . PRO A 1 117 ? 9.538 24.967 43.277 1.00 23.64 120 PRO A CA 1
ATOM 678 C C . PRO A 1 117 ? 10.594 23.883 43.411 1.00 22.24 120 PRO A C 1
ATOM 679 O O . PRO A 1 117 ? 11.688 24.036 42.890 1.00 21.32 120 PRO A O 1
ATOM 683 N N . ARG A 1 118 ? 10.225 22.781 44.071 1.00 22.75 121 ARG A N 1
ATOM 684 C CA . ARG A 1 118 ? 11.050 21.571 44.100 1.00 23.09 121 ARG A CA 1
ATOM 685 C C . ARG A 1 118 ? 10.703 20.640 42.941 1.00 21.43 121 ARG A C 1
ATOM 686 O O . ARG A 1 118 ? 9.548 20.252 42.763 1.00 22.65 121 ARG A O 1
ATOM 694 N N . VAL A 1 119 ? 11.700 20.341 42.131 1.00 20.63 122 VAL A N 1
ATOM 695 C CA . VAL A 1 119 ? 11.538 19.377 41.027 1.00 20.61 122 VAL A CA 1
ATOM 696 C C . VAL A 1 119 ? 11.384 18.017 41.684 1.00 21.25 122 VAL A C 1
ATOM 697 O O . VAL A 1 119 ? 12.277 17.592 42.429 1.00 21.94 122 VAL A O 1
ATOM 701 N N . ALA A 1 120 ? 10.264 17.367 41.395 1.00 21.02 123 ALA A N 1
ATOM 702 C CA . ALA A 1 120 ? 9.955 16.038 41.909 1.00 22.19 123 ALA A CA 1
ATOM 703 C C . ALA A 1 120 ? 10.873 15.029 41.242 1.00 22.30 123 ALA A C 1
ATOM 704 O O . ALA A 1 120 ? 11.026 14.976 40.022 1.00 21.93 123 ALA A O 1
ATOM 706 N N . THR A 1 121 ? 11.531 14.227 42.064 1.00 23.55 124 THR A N 1
ATOM 707 C CA . THR A 1 121 ? 12.498 13.250 41.587 1.00 24.84 124 THR A CA 1
ATOM 708 C C . THR A 1 121 ? 11.941 11.809 41.755 1.00 26.41 124 THR A C 1
ATOM 709 O O . THR A 1 121 ? 12.615 10.841 41.330 1.00 27.28 124 THR A O 1
ATOM 713 N N . ALA A 1 122 ? 10.742 11.672 42.340 1.00 46.26 125 ALA A N 1
ATOM 714 C CA . ALA A 1 122 ? 10.120 10.342 42.552 1.00 49.73 125 ALA A CA 1
ATOM 715 C C . ALA A 1 122 ? 9.808 9.678 41.214 1.00 49.59 125 ALA A C 1
ATOM 716 O O . ALA A 1 122 ? 9.484 10.349 40.226 1.00 49.48 125 ALA A O 1
ATOM 718 N N . GLY A 1 123 ? 9.961 8.358 41.172 1.00 51.25 126 GLY A N 1
ATOM 719 C CA . GLY A 1 123 ? 9.816 7.610 39.930 1.00 50.82 126 GLY A CA 1
ATOM 720 C C . GLY A 1 123 ? 11.077 7.378 39.123 1.00 47.89 126 GLY A C 1
ATOM 721 O O . GLY A 1 123 ? 11.094 6.482 38.295 1.00 49.54 126 GLY A O 1
ATOM 722 N N . GLU A 1 124 ? 12.142 8.157 39.326 1.00 45.15 127 GLU A N 1
ATOM 723 C CA . GLU A 1 124 ? 13.371 7.934 38.564 1.00 41.89 127 GLU A CA 1
ATOM 724 C C . GLU A 1 124 ? 13.782 6.477 38.680 1.00 41.72 127 GLU A C 1
ATOM 725 O O . GLU A 1 124 ? 13.865 5.971 39.794 1.00 42.61 127 GLU A O 1
ATOM 731 N N . PRO A 1 125 ? 14.062 5.808 37.548 1.00 40.20 128 PRO A N 1
ATOM 732 C CA . PRO A 1 125 ? 14.461 4.394 37.636 1.00 40.55 128 PRO A CA 1
ATOM 733 C C . PRO A 1 125 ? 15.892 4.222 38.193 1.00 39.75 128 PRO A C 1
ATOM 734 O O . PRO A 1 125 ? 16.826 4.879 37.720 1.00 37.76 128 PRO A O 1
ATOM 738 N N . ASN A 1 126 ? 16.027 3.367 39.214 1.00 42.01 129 ASN A N 1
ATOM 739 C CA . ASN A 1 126 ? 17.325 2.997 39.818 1.00 41.83 129 ASN A CA 1
ATOM 740 C C . ASN A 1 126 ? 18.079 1.902 39.013 1.00 41.97 129 ASN A C 1
ATOM 741 O O . ASN A 1 126 ? 19.234 1.586 39.313 1.00 41.64 129 ASN A O 1
ATOM 746 N N . PHE A 1 127 ? 17.398 1.277 38.048 1.00 42.48 130 PHE A N 1
ATOM 747 C CA . PHE A 1 127 ? 18.005 0.290 37.155 1.00 42.40 130 PHE A CA 1
ATOM 748 C C . PHE A 1 127 ? 17.289 0.253 35.801 1.00 40.99 130 PHE A C 1
ATOM 749 O O . PHE A 1 127 ? 16.139 0.691 35.688 1.00 41.08 130 PHE A O 1
ATOM 757 N N . MET A 1 128 ? 17.946 -0.352 34.804 1.00 38.95 131 MET A N 1
ATOM 758 C CA . MET A 1 128 ? 17.533 -0.176 33.421 1.00 37.17 131 MET A CA 1
ATOM 759 C C . MET A 1 128 ? 18.217 -1.195 32.560 1.00 35.28 131 MET A C 1
ATOM 760 O O . MET A 1 128 ? 19.349 -1.612 32.878 1.00 36.69 131 MET A O 1
ATOM 765 N N . ASP A 1 129 ? 17.653 -1.505 31.398 1.00 33.37 132 ASP A N 1
ATOM 766 C CA . ASP A 1 129 ? 18.448 -2.167 30.364 1.00 30.98 132 ASP A CA 1
ATOM 767 C C . ASP A 1 129 ? 19.857 -1.489 30.323 1.00 28.53 132 ASP A C 1
ATOM 768 O O . ASP A 1 129 ? 19.966 -0.253 30.364 1.00 26.45 132 ASP A O 1
ATOM 773 N N . LEU A 1 130 ? 20.921 -2.309 30.293 1.00 28.89 133 LEU A N 1
ATOM 774 C CA . LEU A 1 130 ? 22.312 -1.805 30.378 1.00 27.97 133 LEU A CA 1
ATOM 775 C C . LEU A 1 130 ? 22.694 -0.862 29.327 1.00 25.13 133 LEU A C 1
ATOM 776 O O . LEU A 1 130 ? 23.343 0.151 29.633 1.00 24.16 133 LEU A O 1
ATOM 781 N N . LYS A 1 131 ? 22.357 -1.232 28.097 1.00 24.87 134 LYS A N 1
ATOM 782 C CA . LYS A 1 131 ? 22.713 -0.450 26.935 1.00 24.63 134 LYS A CA 1
ATOM 783 C C . LYS A 1 131 ? 21.981 0.877 27.035 1.00 23.05 134 LYS A C 1
ATOM 784 O O . LYS A 1 131 ? 22.554 1.888 26.737 1.00 22.35 134 LYS A O 1
ATOM 790 N N . GLU A 1 132 ? 20.697 0.856 27.384 1.00 23.10 135 GLU A N 1
ATOM 791 C CA . GLU A 1 132 ? 19.942 2.107 27.492 1.00 22.72 135 GLU A CA 1
ATOM 792 C C . GLU A 1 132 ? 20.597 3.045 28.518 1.00 21.12 135 GLU A C 1
ATOM 793 O O . GLU A 1 132 ? 20.775 4.245 28.248 1.00 19.84 135 GLU A O 1
ATOM 799 N N . ALA A 1 133 ? 20.910 2.499 29.700 1.00 20.77 136 ALA A N 1
ATOM 800 C CA . ALA A 1 133 ? 21.530 3.298 30.766 1.00 21.05 136 ALA A CA 1
ATOM 801 C C . ALA A 1 133 ? 22.831 3.913 30.325 1.00 20.16 136 ALA A C 1
ATOM 802 O O . ALA A 1 133 ? 23.011 5.128 30.493 1.00 18.97 136 ALA A O 1
ATOM 804 N N . ALA A 1 134 ? 23.686 3.115 29.666 1.00 20.12 137 ALA A N 1
ATOM 805 C CA . ALA A 1 134 ? 24.970 3.625 29.122 1.00 19.58 137 ALA A CA 1
ATOM 806 C C . ALA A 1 134 ? 24.740 4.623 28.010 1.00 19.39 137 ALA A C 1
ATOM 807 O O . ALA A 1 134 ? 25.429 5.631 27.951 1.00 18.54 137 ALA A O 1
ATOM 809 N N . ARG A 1 135 ? 23.747 4.375 27.141 1.00 19.80 138 ARG A N 1
ATOM 810 C CA . ARG A 1 135 ? 23.482 5.325 26.070 1.00 20.17 138 ARG A CA 1
ATOM 811 C C . ARG A 1 135 ? 23.081 6.689 26.675 1.00 19.73 138 ARG A C 1
ATOM 812 O O . ARG A 1 135 ? 23.563 7.734 26.241 1.00 19.22 138 ARG A O 1
ATOM 820 N N . LYS A 1 136 ? 22.184 6.648 27.656 1.00 18.84 139 LYS A N 1
ATOM 821 C CA . LYS A 1 136 ? 21.703 7.892 28.283 1.00 19.30 139 LYS A CA 1
ATOM 822 C C . LYS A 1 136 ? 22.831 8.625 28.960 1.00 18.48 139 LYS A C 1
ATOM 823 O O . LYS A 1 136 ? 22.887 9.852 28.825 1.00 18.21 139 LYS A O 1
ATOM 829 N N . LEU A 1 137 ? 23.683 7.919 29.710 1.00 18.44 140 LEU A N 1
ATOM 830 C CA . LEU A 1 137 ? 24.829 8.527 30.383 1.00 19.02 140 LEU A CA 1
ATOM 831 C C . LEU A 1 137 ? 25.817 9.144 29.424 1.00 18.55 140 LEU A C 1
ATOM 832 O O . LEU A 1 137 ? 26.379 10.208 29.712 1.00 18.66 140 LEU A O 1
ATOM 837 N N . GLU A 1 138 ? 26.012 8.520 28.266 1.00 18.36 141 GLU A N 1
ATOM 838 C CA . GLU A 1 138 ? 27.005 8.921 27.286 1.00 18.72 141 GLU A CA 1
ATOM 839 C C . GLU A 1 138 ? 26.502 9.980 26.309 1.00 18.80 141 GLU A C 1
ATOM 840 O O . GLU A 1 138 ? 27.277 10.470 25.506 1.00 20.95 141 GLU A O 1
ATOM 846 N N . THR A 1 139 ? 25.208 10.281 26.317 1.00 18.14 142 THR A N 1
ATOM 847 C CA . THR A 1 139 ? 24.635 11.222 25.385 1.00 19.24 142 THR A CA 1
ATOM 848 C C . THR A 1 139 ? 24.365 12.556 26.105 1.00 19.76 142 THR A C 1
ATOM 849 O O . THR A 1 139 ? 23.484 12.642 26.943 1.00 20.32 142 THR A O 1
ATOM 853 N N . GLY A 1 140 ? 25.077 13.596 25.682 1.00 19.95 143 GLY A N 1
ATOM 854 C CA . GLY A 1 140 ? 24.939 14.917 26.293 1.00 19.53 143 GLY A CA 1
ATOM 855 C C . GLY A 1 140 ? 26.298 15.531 26.481 1.00 19.49 143 GLY A C 1
ATOM 856 O O . GLY A 1 140 ? 27.341 14.938 26.153 1.00 19.68 143 GLY A O 1
ATOM 857 N N . ASP A 1 141 ? 26.301 16.779 26.962 1.00 19.96 144 ASP A N 1
ATOM 858 C CA . ASP A 1 141 ? 27.547 17.514 27.034 1.00 20.82 144 ASP A CA 1
ATOM 859 C C . ASP A 1 141 ? 28.468 17.123 28.185 1.00 21.04 144 ASP A C 1
ATOM 860 O O . ASP A 1 141 ? 29.538 17.686 28.315 1.00 22.62 144 ASP A O 1
ATOM 865 N N . GLN A 1 142 ? 28.037 16.166 29.021 1.00 20.15 145 GLN A N 1
ATOM 866 C CA . GLN A 1 142 ? 28.886 15.585 30.068 1.00 20.54 145 GLN A CA 1
ATOM 867 C C . GLN A 1 142 ? 29.241 16.566 31.216 1.00 20.82 145 GLN A C 1
ATOM 868 O O . GLN A 1 142 ? 30.164 16.311 31.972 1.00 21.93 145 GLN A O 1
ATOM 874 N N . GLY A 1 143 ? 28.504 17.676 31.298 1.00 19.95 146 GLY A N 1
ATOM 875 C CA . GLY A 1 143 ? 28.670 18.674 32.351 1.00 20.80 146 GLY A CA 1
ATOM 876 C C . GLY A 1 143 ? 29.304 19.994 31.927 1.00 21.49 146 GLY A C 1
ATOM 877 O O . GLY A 1 143 ? 29.483 20.863 32.763 1.00 22.81 146 GLY A O 1
ATOM 878 N N . ALA A 1 144 ? 29.625 20.154 30.634 1.00 21.53 147 ALA A N 1
ATOM 879 C CA . ALA A 1 144 ? 30.251 21.417 30.193 1.00 23.68 147 ALA A CA 1
ATOM 880 C C . ALA A 1 144 ? 29.373 22.642 30.572 1.00 24.49 147 ALA A C 1
ATOM 881 O O . ALA A 1 144 ? 29.876 23.638 31.117 1.00 25.44 147 ALA A O 1
ATOM 883 N N . SER A 1 145 ? 28.055 22.560 30.338 1.00 23.89 148 SER A N 1
ATOM 884 C CA . SER A 1 145 ? 27.138 23.699 30.622 1.00 24.96 148 SER A CA 1
ATOM 885 C C . SER A 1 145 ? 27.057 24.007 32.105 1.00 24.96 148 SER A C 1
ATOM 886 O O . SER A 1 145 ? 26.964 25.162 32.521 1.00 25.46 148 SER A O 1
ATOM 889 N N . LEU A 1 146 ? 27.006 22.966 32.913 1.00 24.94 149 LEU A N 1
ATOM 890 C CA . LEU A 1 146 ? 26.936 23.128 34.354 1.00 25.48 149 LEU A CA 1
ATOM 891 C C . LEU A 1 146 ? 28.169 23.872 34.886 1.00 27.59 149 LEU A C 1
ATOM 892 O O . LEU A 1 146 ? 28.091 24.783 35.739 1.00 26.91 149 LEU A O 1
ATOM 897 N N . ALA A 1 147 ? 29.333 23.515 34.389 1.00 28.37 150 ALA A N 1
ATOM 898 C CA . ALA A 1 147 ? 30.543 24.213 34.790 1.00 30.69 150 ALA A CA 1
ATOM 899 C C . ALA A 1 147 ? 30.539 25.711 34.416 1.00 32.45 150 ALA A C 1
ATOM 900 O O . ALA A 1 147 ? 31.018 26.572 35.195 1.00 33.12 150 ALA A O 1
ATOM 902 N N . HIS A 1 148 ? 29.996 26.037 33.246 1.00 31.82 151 HIS A N 1
ATOM 903 C CA . HIS A 1 148 ? 29.948 27.404 32.806 1.00 32.93 151 HIS A CA 1
ATOM 904 C C . HIS A 1 148 ? 28.957 28.205 33.690 1.00 28.51 151 HIS A C 1
ATOM 905 O O . HIS A 1 148 ? 29.196 29.357 34.080 1.00 27.65 151 HIS A O 1
ATOM 912 N N . PHE A 1 149 ? 27.825 27.580 33.976 1.00 25.57 152 PHE A N 1
ATOM 913 C CA . PHE A 1 149 ? 26.860 28.116 34.923 1.00 23.45 152 PHE A CA 1
ATOM 914 C C . PHE A 1 149 ? 27.527 28.429 36.273 1.00 23.61 152 PHE A C 1
ATOM 915 O O . PHE A 1 149 ? 27.343 29.511 36.852 1.00 21.86 152 PHE A O 1
ATOM 923 N N . ALA A 1 150 ? 28.320 27.495 36.775 1.00 23.78 153 ALA A N 1
ATOM 924 C CA . ALA A 1 150 ? 28.911 27.685 38.100 1.00 23.96 153 ALA A CA 1
ATOM 925 C C . ALA A 1 150 ? 29.910 28.830 38.046 1.00 25.07 153 ALA A C 1
ATOM 926 O O . ALA A 1 150 ? 29.968 29.636 38.985 1.00 24.19 153 ALA A O 1
ATOM 928 N N . ASP A 1 151 ? 30.686 28.917 36.966 1.00 26.54 154 ASP A N 1
ATOM 929 C CA . ASP A 1 151 ? 31.665 30.007 36.858 1.00 28.76 154 ASP A CA 1
ATOM 930 C C . ASP A 1 151 ? 30.980 31.372 36.953 1.00 27.06 154 ASP A C 1
ATOM 931 O O . ASP A 1 151 ? 31.431 32.237 37.709 1.00 27.93 154 ASP A O 1
ATOM 936 N N . GLY A 1 152 ? 29.889 31.561 36.206 1.00 25.78 155 GLY A N 1
ATOM 937 C CA . GLY A 1 152 ? 29.154 32.844 36.255 1.00 25.10 155 GLY A CA 1
ATOM 938 C C . GLY A 1 152 ? 28.647 33.183 37.641 1.00 23.64 155 GLY A C 1
ATOM 939 O O . GLY A 1 152 ? 28.729 34.359 38.067 1.00 24.77 155 GLY A O 1
ATOM 940 N N . TRP A 1 153 ? 28.060 32.212 38.327 1.00 22.19 156 TRP A N 1
ATOM 941 C CA . TRP A 1 153 ? 27.485 32.509 39.674 1.00 21.13 156 TRP A CA 1
ATOM 942 C C . TRP A 1 153 ? 28.574 32.681 40.725 1.00 22.27 156 TRP A C 1
ATOM 943 O O . TRP A 1 153 ? 28.388 33.469 41.665 1.00 21.67 156 TRP A O 1
ATOM 954 N N . ASN A 1 154 ? 29.686 31.968 40.595 1.00 23.08 157 ASN A N 1
ATOM 955 C CA . ASN A 1 154 ? 30.842 32.219 41.440 1.00 25.78 157 ASN A CA 1
ATOM 956 C C . ASN A 1 154 ? 31.389 33.626 41.281 1.00 25.53 157 ASN A C 1
ATOM 957 O O . ASN A 1 154 ? 31.689 34.310 42.258 1.00 26.05 157 ASN A O 1
ATOM 962 N N . THR A 1 155 ? 31.514 34.062 40.042 1.00 25.89 158 THR A N 1
ATOM 963 C CA . THR A 1 155 ? 31.988 35.407 39.773 1.00 27.28 158 THR A CA 1
ATOM 964 C C . THR A 1 155 ? 31.004 36.444 40.336 1.00 25.71 158 THR A C 1
ATOM 965 O O . THR A 1 155 ? 31.425 37.454 40.920 1.00 26.35 158 THR A O 1
ATOM 969 N N . PHE A 1 156 ? 29.704 36.169 40.231 1.00 23.65 159 PHE A N 1
ATOM 970 C CA . PHE A 1 156 ? 28.682 37.086 40.773 1.00 23.31 159 PHE A CA 1
ATOM 971 C C . PHE A 1 156 ? 28.779 37.216 42.287 1.00 23.02 159 PHE A C 1
ATOM 972 O O . PHE A 1 156 ? 28.614 38.315 42.819 1.00 23.20 159 PHE A O 1
ATOM 980 N N . ASN A 1 157 ? 29.032 36.100 42.979 1.00 23.57 160 ASN A N 1
ATOM 981 C CA . ASN A 1 157 ? 29.311 36.115 44.417 1.00 23.75 160 ASN A CA 1
ATOM 982 C C . ASN A 1 157 ? 30.391 37.162 44.731 1.00 25.39 160 ASN A C 1
ATOM 983 O O . ASN A 1 157 ? 30.199 38.045 45.595 1.00 24.80 160 ASN A O 1
ATOM 988 N N . LEU A 1 158 ? 31.500 37.119 43.995 1.00 26.37 161 LEU A N 1
ATOM 989 C CA . LEU A 1 158 ? 32.587 38.038 44.257 1.00 28.28 161 LEU A CA 1
ATOM 990 C C . LEU A 1 158 ? 32.199 39.467 43.873 1.00 27.03 161 LEU A C 1
ATOM 991 O O . LEU A 1 158 ? 32.560 40.415 44.557 1.00 26.92 161 LEU A O 1
ATOM 996 N N . THR A 1 159 ? 31.420 39.614 42.807 1.00 25.54 162 THR A N 1
ATOM 997 C CA . THR A 1 159 ? 30.937 40.943 42.408 1.00 26.07 162 THR A CA 1
ATOM 998 C C . THR A 1 159 ? 30.120 41.584 43.513 1.00 24.62 162 THR A C 1
ATOM 999 O O . THR A 1 159 ? 30.357 42.751 43.886 1.00 24.66 162 THR A O 1
ATOM 1003 N N . LEU A 1 160 ? 29.173 40.832 44.056 1.00 23.51 163 LEU A N 1
ATOM 1004 C CA . LEU A 1 160 ? 28.315 41.330 45.125 1.00 23.09 163 LEU A CA 1
ATOM 1005 C C . LEU A 1 160 ? 29.107 41.748 46.366 1.00 23.94 163 LEU A C 1
ATOM 1006 O O . LEU A 1 160 ? 28.808 42.773 47.033 1.00 23.58 163 LEU A O 1
ATOM 1011 N N . GLN A 1 161 ? 30.086 40.929 46.717 1.00 24.78 164 GLN A N 1
ATOM 1012 C CA . GLN A 1 161 ? 30.967 41.219 47.841 1.00 26.66 164 GLN A CA 1
ATOM 1013 C C . GLN A 1 161 ? 31.711 42.538 47.649 1.00 26.97 164 GLN A C 1
ATOM 1014 O O . GLN A 1 161 ? 32.036 43.242 48.623 1.00 28.53 164 GLN A O 1
ATOM 1020 N N . GLY A 1 162 ? 32.020 42.861 46.411 1.00 26.48 165 GLY A N 1
ATOM 1021 C CA . GLY A 1 162 ? 32.624 44.159 46.081 1.00 27.85 165 GLY A CA 1
ATOM 1022 C C . GLY A 1 162 ? 31.679 45.361 45.958 1.00 26.35 165 GLY A C 1
ATOM 1023 O O . GLY A 1 162 ? 32.134 46.467 45.633 1.00 27.35 165 GLY A O 1
ATOM 1024 N N . ASP A 1 163 ? 30.390 45.174 46.240 1.00 25.42 166 ASP A N 1
ATOM 1025 C CA . ASP A 1 163 ? 29.361 46.188 45.946 1.00 25.59 166 ASP A CA 1
ATOM 1026 C C . ASP A 1 163 ? 28.632 46.641 47.231 1.00 24.50 166 ASP A C 1
ATOM 1027 O O . ASP A 1 163 ? 27.479 47.039 47.162 1.00 23.57 166 ASP A O 1
ATOM 1032 N N . VAL A 1 164 ? 29.286 46.573 48.380 1.00 26.09 167 VAL A N 1
ATOM 1033 C CA . VAL A 1 164 ? 28.662 46.950 49.652 1.00 25.63 167 VAL A CA 1
ATOM 1034 C C . VAL A 1 164 ? 29.184 48.250 50.305 1.00 26.33 167 VAL A C 1
ATOM 1035 O O . VAL A 1 164 ? 28.689 48.613 51.353 1.00 25.39 167 VAL A O 1
ATOM 1039 N N . LYS A 1 165 ? 30.163 48.938 49.713 1.00 26.84 168 LYS A N 1
ATOM 1040 C CA . LYS A 1 165 ? 30.669 50.211 50.293 1.00 28.59 168 LYS A CA 1
ATOM 1041 C C . LYS A 1 165 ? 29.524 51.203 50.373 1.00 26.34 168 LYS A C 1
ATOM 1042 O O . LYS A 1 165 ? 29.485 52.060 51.273 1.00 25.84 168 LYS A O 1
ATOM 1048 N N . ARG A 1 166 ? 28.582 51.111 49.443 1.00 24.19 169 ARG A N 1
ATOM 1049 C CA . ARG A 1 166 ? 27.377 51.972 49.489 1.00 23.49 169 ARG A CA 1
ATOM 1050 C C . ARG A 1 166 ? 26.532 51.920 50.790 1.00 23.19 169 ARG A C 1
ATOM 1051 O O . ARG A 1 166 ? 25.666 52.781 51.004 1.00 23.01 169 ARG A O 1
ATOM 1059 N N . PHE A 1 167 ? 26.750 50.910 51.631 1.00 22.96 170 PHE A N 1
ATOM 1060 C CA . PHE A 1 167 ? 25.938 50.745 52.835 1.00 23.09 170 PHE A CA 1
ATOM 1061 C C . PHE A 1 167 ? 26.662 51.224 54.074 1.00 23.69 170 PHE A C 1
ATOM 1062 O O . PHE A 1 167 ? 26.186 50.988 55.181 1.00 24.83 170 PHE A O 1
ATOM 1070 N N . ARG A 1 168 ? 27.841 51.827 53.914 1.00 24.34 171 ARG A N 1
ATOM 1071 C CA . ARG A 1 168 ? 28.589 52.359 55.061 1.00 25.77 171 ARG A CA 1
ATOM 1072 C C . ARG A 1 168 ? 27.848 53.487 55.809 1.00 25.62 171 ARG A C 1
ATOM 1073 O O . ARG A 1 168 ? 26.874 54.093 55.325 1.00 24.90 171 ARG A O 1
ATOM 1081 N N . GLY A 1 169 ? 28.321 53.733 57.014 1.00 27.31 172 GLY A N 1
ATOM 1082 C CA . GLY A 1 169 ? 27.838 54.841 57.818 1.00 27.68 172 GLY A CA 1
ATOM 1083 C C . GLY A 1 169 ? 28.081 56.205 57.220 1.00 27.37 172 GLY A C 1
ATOM 1084 O O . GLY A 1 169 ? 28.871 56.388 56.281 1.00 27.08 172 GLY A O 1
ATOM 1085 N N . PHE A 1 170 ? 27.371 57.187 57.758 1.00 27.75 173 PHE A N 1
ATOM 1086 C CA . PHE A 1 170 ? 27.529 58.578 57.311 1.00 28.44 173 PHE A CA 1
ATOM 1087 C C . PHE A 1 170 ? 28.666 59.271 58.020 1.00 31.34 173 PHE A C 1
ATOM 1088 O O . PHE A 1 170 ? 29.003 58.912 59.143 1.00 31.84 173 PHE A O 1
ATOM 1096 N N . ASP A 1 171 ? 29.238 60.299 57.390 1.00 33.54 174 ASP A N 1
ATOM 1097 C CA . ASP A 1 171 ? 30.290 61.082 58.034 1.00 37.23 174 ASP A CA 1
ATOM 1098 C C . ASP A 1 171 ? 29.743 62.312 58.757 1.00 36.57 174 ASP A C 1
ATOM 1099 O O . ASP A 1 171 ? 30.246 62.654 59.813 1.00 38.50 174 ASP A O 1
ATOM 1104 N N . ASN A 1 172 ? 28.728 62.974 58.201 1.00 34.73 175 ASN A N 1
ATOM 1105 C CA . ASN A 1 172 ? 28.218 64.231 58.751 1.00 35.52 175 ASN A CA 1
ATOM 1106 C C . ASN A 1 172 ? 26.716 64.248 58.888 1.00 34.06 175 ASN A C 1
ATOM 1107 O O . ASN A 1 172 ? 26.098 65.314 58.893 1.00 36.74 175 ASN A O 1
ATOM 1112 N N . TRP A 1 173 ? 26.105 63.085 59.012 1.00 31.11 176 TRP A N 1
ATOM 1113 C CA . TRP A 1 173 ? 24.715 62.991 59.391 1.00 29.32 176 TRP A CA 1
ATOM 1114 C C . TRP A 1 173 ? 24.695 62.156 60.644 1.00 31.06 176 TRP A C 1
ATOM 1115 O O . TRP A 1 173 ? 25.136 61.007 60.638 1.00 30.82 176 TRP A O 1
ATOM 1126 N N . GLU A 1 174 ? 24.214 62.741 61.732 1.00 32.15 177 GLU A N 1
ATOM 1127 C CA . GLU A 1 174 ? 24.188 62.057 63.017 1.00 34.87 177 GLU A CA 1
ATOM 1128 C C . GLU A 1 174 ? 22.872 62.346 63.676 1.00 34.06 177 GLU A C 1
ATOM 1129 O O . GLU A 1 174 ? 22.252 63.407 63.430 1.00 32.09 177 GLU A O 1
ATOM 1135 N N . GLY A 1 175 ? 22.488 61.451 64.570 1.00 34.79 178 GLY A N 1
ATOM 1136 C CA . GLY A 1 175 ? 21.225 61.557 65.263 1.00 36.66 178 GLY A CA 1
ATOM 1137 C C . GLY A 1 175 ? 20.348 60.389 64.978 1.00 37.44 178 GLY A C 1
ATOM 1138 O O . GLY A 1 175 ? 20.799 59.415 64.339 1.00 34.78 178 GLY A O 1
ATOM 1139 N N . ASP A 1 176 ? 19.104 60.446 65.471 1.00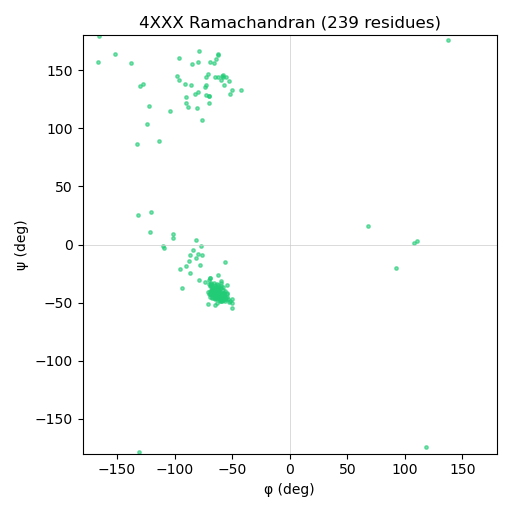 39.65 179 ASP A N 1
ATOM 1140 C CA . ASP A 1 176 ? 18.183 59.293 65.312 1.00 41.06 179 ASP A CA 1
ATOM 1141 C C . ASP A 1 176 ? 17.832 58.935 63.894 1.00 38.17 179 ASP A C 1
ATOM 1142 O O . ASP A 1 176 ? 17.827 57.748 63.547 1.00 37.05 179 ASP A O 1
ATOM 1147 N N . ALA A 1 177 ? 17.563 59.929 63.037 1.00 35.91 180 ALA A N 1
ATOM 1148 C CA . ALA A 1 177 ? 17.268 59.622 61.655 1.00 34.60 180 ALA A CA 1
ATOM 1149 C C . ALA A 1 177 ? 18.471 58.973 60.972 1.00 32.36 180 ALA A C 1
ATOM 1150 O O . ALA A 1 177 ? 18.308 57.984 60.238 1.00 31.55 180 ALA A O 1
ATOM 1152 N N . ALA A 1 178 ? 19.663 59.508 61.231 1.00 30.79 181 ALA A N 1
ATOM 1153 C CA . ALA A 1 178 ? 20.867 58.952 60.658 1.00 28.84 181 ALA A CA 1
ATOM 1154 C C . ALA A 1 178 ? 21.052 57.505 61.101 1.00 28.87 181 ALA A C 1
ATOM 1155 O O . ALA A 1 178 ? 21.345 56.632 60.313 1.00 28.22 181 ALA A O 1
ATOM 1157 N N . THR A 1 179 ? 20.853 57.259 62.382 1.00 30.11 182 THR A N 1
ATOM 1158 C CA . THR A 1 179 ? 21.027 55.943 62.918 1.00 30.86 182 THR A CA 1
ATOM 1159 C C . THR A 1 179 ? 20.009 54.956 62.316 1.00 31.25 182 THR A C 1
ATOM 1160 O O . THR A 1 179 ? 20.386 53.817 61.966 1.00 30.72 182 THR A O 1
ATOM 1164 N N . ALA A 1 180 ? 18.740 55.357 62.220 1.00 31.69 183 ALA A N 1
ATOM 1165 C CA . ALA A 1 180 ? 17.715 54.542 61.557 1.00 32.71 183 ALA A CA 1
ATOM 1166 C C . ALA A 1 180 ? 18.077 54.202 60.102 1.00 31.30 183 ALA A C 1
ATOM 1167 O O . ALA A 1 180 ? 17.888 53.066 59.637 1.00 30.98 183 ALA A O 1
ATOM 1169 N N . CYS A 1 181 ? 18.594 55.203 59.383 1.00 30.59 184 CYS A N 1
ATOM 1170 C CA . CYS A 1 181 ? 19.060 54.999 58.026 1.00 29.26 184 CYS A CA 1
ATOM 1171 C C . CYS A 1 181 ? 20.216 54.018 57.994 1.00 28.05 184 CYS A C 1
ATOM 1172 O O . CYS A 1 181 ? 20.217 53.071 57.168 1.00 27.53 184 CYS A O 1
ATOM 1175 N N . GLU A 1 182 ? 21.189 54.225 58.887 1.00 28.53 185 GLU A N 1
ATOM 1176 C CA . GLU A 1 182 ? 22.326 53.286 58.981 1.00 28.33 185 GLU A CA 1
ATOM 1177 C C . GLU A 1 182 ? 21.882 51.849 59.270 1.00 28.01 185 GLU A C 1
ATOM 1178 O O . GLU A 1 182 ? 22.439 50.894 58.703 1.00 26.90 185 GLU A O 1
ATOM 1184 N N . ALA A 1 183 ? 20.873 51.670 60.124 1.00 28.69 186 ALA A N 1
ATOM 1185 C CA . ALA A 1 183 ? 20.303 50.328 60.368 1.00 29.85 186 ALA A CA 1
ATOM 1186 C C . ALA A 1 183 ? 19.702 49.703 59.090 1.00 29.16 186 ALA A C 1
ATOM 1187 O O . ALA A 1 183 ? 19.917 48.511 58.806 1.00 28.36 186 ALA A O 1
ATOM 1189 N N . SER A 1 184 ? 18.980 50.493 58.291 1.00 29.59 187 SER A N 1
ATOM 1190 C CA . SER A 1 184 ? 18.464 49.987 57.003 1.00 29.72 187 SER A CA 1
ATOM 1191 C C . SER A 1 184 ? 19.571 49.651 56.055 1.00 27.42 187 SER A C 1
ATOM 1192 O O . SER A 1 184 ? 19.523 48.593 55.403 1.00 25.81 187 SER A O 1
ATOM 1195 N N . LEU A 1 185 ? 20.538 50.543 55.924 1.00 25.80 188 LEU A N 1
ATOM 1196 C CA . LEU A 1 185 ? 21.691 50.250 55.117 1.00 25.29 188 LEU A CA 1
ATOM 1197 C C . LEU A 1 185 ? 22.371 48.948 55.537 1.00 25.49 188 LEU A C 1
ATOM 1198 O O . LEU A 1 185 ? 22.749 48.160 54.678 1.00 24.75 188 LEU A O 1
ATOM 1203 N N . ASP A 1 186 ? 22.504 48.738 56.841 1.00 25.51 189 ASP A N 1
ATOM 1204 C CA . ASP A 1 186 ? 23.122 47.520 57.379 1.00 27.08 189 ASP A CA 1
ATOM 1205 C C . ASP A 1 186 ? 22.350 46.300 56.991 1.00 26.84 189 ASP A C 1
ATOM 1206 O O . ASP A 1 186 ? 22.947 45.293 56.651 1.00 26.37 189 ASP A O 1
ATOM 1211 N N A GLN A 1 187 ? 21.026 46.377 57.025 0.50 26.91 190 GLN A N 1
ATOM 1212 N N B GLN A 1 187 ? 21.023 46.395 57.037 0.50 27.10 190 GLN A N 1
ATOM 1213 C CA A GLN A 1 187 ? 20.223 45.223 56.673 0.50 27.45 190 GLN A CA 1
ATOM 1214 C CA B GLN A 1 187 ? 20.152 45.286 56.675 0.50 27.87 190 GLN A CA 1
ATOM 1215 C C A GLN A 1 187 ? 20.341 44.921 55.186 0.50 25.49 190 GLN A C 1
ATOM 1216 C C B GLN A 1 187 ? 20.341 44.936 55.202 0.50 25.74 190 GLN A C 1
ATOM 1217 O O A GLN A 1 187 ? 20.413 43.752 54.796 0.50 24.95 190 GLN A O 1
ATOM 1218 O O B GLN A 1 187 ? 20.461 43.759 54.840 0.50 25.22 190 GLN A O 1
ATOM 1229 N N . GLN A 1 188 ? 20.401 45.961 54.365 1.00 24.70 191 GLN A N 1
ATOM 1230 C CA . GLN A 1 188 ? 20.630 45.738 52.911 1.00 23.83 191 GLN A CA 1
ATOM 1231 C C . GLN A 1 188 ? 22.029 45.151 52.601 1.00 23.22 191 GLN A C 1
ATOM 1232 O O . GLN A 1 188 ? 22.140 44.268 51.739 1.00 22.14 191 GLN A O 1
ATOM 1238 N N A ARG A 1 189 ? 23.065 45.615 53.303 0.50 23.57 192 ARG A N 1
ATOM 1239 N N B ARG A 1 189 ? 23.077 45.603 53.298 0.50 23.57 192 ARG A N 1
ATOM 1240 C CA A ARG A 1 189 ? 24.387 45.009 53.210 0.50 24.03 192 ARG A CA 1
ATOM 1241 C CA B ARG A 1 189 ? 24.403 44.983 53.177 0.50 24.03 192 ARG A CA 1
ATOM 1242 C C A ARG A 1 189 ? 24.311 43.500 53.528 0.50 24.17 192 ARG A C 1
ATOM 1243 C C B ARG A 1 189 ? 24.326 43.483 53.531 0.50 24.20 192 ARG A C 1
ATOM 1244 O O A ARG A 1 189 ? 24.805 42.658 52.751 0.50 24.23 192 ARG A O 1
ATOM 1245 O O B ARG A 1 189 ? 24.840 42.626 52.781 0.50 24.24 192 ARG A O 1
ATOM 1260 N N . GLN A 1 190 ? 23.670 43.161 54.646 1.00 24.81 193 GLN A N 1
ATOM 1261 C CA . GLN A 1 190 ? 23.538 41.751 55.091 1.00 26.62 193 GLN A CA 1
ATOM 1262 C C . GLN A 1 190 ? 22.753 40.937 54.035 1.00 24.39 193 GLN A C 1
ATOM 1263 O O . GLN A 1 190 ? 23.095 39.758 53.769 1.00 24.51 193 GLN A O 1
ATOM 1269 N N . TRP A 1 191 ? 21.748 41.563 53.437 1.00 22.59 194 TRP A N 1
ATOM 1270 C CA . TRP A 1 191 ? 20.971 40.911 52.360 1.00 22.06 194 TRP A CA 1
ATOM 1271 C C . TRP A 1 191 ? 21.832 40.608 51.132 1.00 21.66 194 TRP A C 1
ATOM 1272 O O . TRP A 1 191 ? 21.835 39.479 50.614 1.00 20.91 194 TRP A O 1
ATOM 1283 N N . ILE A 1 192 ? 22.558 41.604 50.658 1.00 21.21 195 ILE A N 1
ATOM 1284 C CA . ILE A 1 192 ? 23.518 41.401 49.565 1.00 20.60 195 ILE A CA 1
ATOM 1285 C C . ILE A 1 192 ? 24.513 40.287 49.870 1.00 22.00 195 ILE A C 1
ATOM 1286 O O . ILE A 1 192 ? 24.790 39.448 48.996 1.00 21.99 195 ILE A O 1
ATOM 1291 N N . LEU A 1 193 ? 25.070 40.261 51.066 1.00 22.56 196 LEU A N 1
ATOM 1292 C CA . LEU A 1 193 ? 26.057 39.250 51.366 1.00 24.69 196 LEU A CA 1
ATOM 1293 C C . LEU A 1 193 ? 25.416 37.865 51.471 1.00 24.53 196 LEU A C 1
ATOM 1294 O O . LEU A 1 193 ? 26.062 36.859 51.175 1.00 25.25 196 LEU A O 1
ATOM 1299 N N . HIS A 1 194 ? 24.160 37.791 51.893 1.00 24.50 197 HIS A N 1
ATOM 1300 C CA . HIS A 1 194 ? 23.444 36.514 51.968 1.00 24.97 197 HIS A CA 1
ATOM 1301 C C . HIS A 1 194 ? 23.197 36.065 50.524 1.00 23.32 197 HIS A C 1
ATOM 1302 O O . HIS A 1 194 ? 23.321 34.885 50.212 1.00 23.06 197 HIS A O 1
ATOM 1309 N N . MET A 1 195 ? 22.806 37.005 49.642 1.00 21.23 198 MET A N 1
ATOM 1310 C CA . MET A 1 195 ? 22.644 36.661 48.206 1.00 20.48 198 MET A CA 1
ATOM 1311 C C . MET A 1 195 ? 23.957 36.205 47.571 1.00 20.95 198 MET A C 1
ATOM 1312 O O . MET A 1 195 ? 23.970 35.309 46.670 1.00 20.57 198 MET A O 1
ATOM 1317 N N . ALA A 1 196 ? 25.075 36.794 47.993 1.00 21.74 199 ALA A N 1
ATOM 1318 C CA . ALA A 1 196 ? 26.379 36.343 47.518 1.00 22.31 199 ALA A CA 1
ATOM 1319 C C . ALA A 1 196 ? 26.635 34.897 47.958 1.00 23.33 199 ALA A C 1
ATOM 1320 O O . ALA A 1 196 ? 27.049 34.044 47.139 1.00 23.49 199 ALA A O 1
ATOM 1322 N N . LYS A 1 197 ? 26.341 34.597 49.207 1.00 24.20 200 LYS A N 1
ATOM 1323 C CA . LYS A 1 197 ? 26.495 33.219 49.707 1.00 25.79 200 LYS A CA 1
ATOM 1324 C C . LYS A 1 197 ? 25.617 32.252 48.918 1.00 24.32 200 LYS A C 1
ATOM 1325 O O . LYS A 1 197 ? 26.056 31.137 48.613 1.00 24.81 200 LYS A O 1
ATOM 1331 N N . LEU A 1 198 ? 24.375 32.630 48.620 1.00 22.82 201 LEU A N 1
ATOM 1332 C CA . LEU A 1 198 ? 23.509 31.730 47.861 1.00 23.01 201 LEU A CA 1
ATOM 1333 C C . LEU A 1 198 ? 24.006 31.567 46.427 1.00 22.07 201 LEU A C 1
ATOM 1334 O O . LEU A 1 198 ? 23.869 30.462 45.850 1.00 21.32 201 LEU A O 1
ATOM 1339 N N . SER A 1 199 ? 24.589 32.616 45.850 1.00 20.65 202 SER A N 1
ATOM 1340 C CA . SER A 1 199 ? 25.188 32.555 44.493 1.00 20.50 202 SER A CA 1
ATOM 1341 C C . SER A 1 199 ? 26.288 31.489 44.475 1.00 21.66 202 SER A C 1
ATOM 1342 O O . SER A 1 199 ? 26.343 30.671 43.550 1.00 20.92 202 SER A O 1
ATOM 1345 N N . ALA A 1 200 ? 27.146 31.492 45.478 1.00 22.04 203 ALA A N 1
ATOM 1346 C CA . ALA A 1 200 ? 28.220 30.527 45.619 1.00 23.34 203 ALA A CA 1
ATOM 1347 C C . ALA A 1 200 ? 27.635 29.117 45.883 1.00 23.70 203 ALA A C 1
ATOM 1348 O O . ALA A 1 200 ? 28.095 28.134 45.301 1.00 23.64 203 ALA A O 1
ATOM 1350 N N . ALA A 1 201 ? 26.586 29.039 46.705 1.00 23.53 204 ALA A N 1
ATOM 1351 C CA . ALA A 1 201 ? 25.990 27.738 47.019 1.00 23.53 204 ALA A CA 1
ATOM 1352 C C . ALA A 1 201 ? 25.370 27.096 45.781 1.00 22.50 204 ALA A C 1
ATOM 1353 O O . ALA A 1 201 ? 25.564 25.889 45.514 1.00 23.00 204 ALA A O 1
ATOM 1355 N N . MET A 1 202 ? 24.674 27.896 44.993 1.00 21.19 205 MET A N 1
ATOM 1356 C CA . MET A 1 202 ? 24.049 27.387 43.769 1.00 20.96 205 MET A CA 1
ATOM 1357 C C . MET A 1 202 ? 25.100 27.016 42.728 1.00 21.26 205 MET A C 1
ATOM 1358 O O . MET A 1 202 ? 24.976 26.004 42.042 1.00 21.14 205 MET A O 1
ATOM 1363 N N . ALA A 1 203 ? 26.153 27.813 42.593 1.00 21.09 206 ALA A N 1
ATOM 1364 C CA . ALA A 1 203 ? 27.282 27.427 41.769 1.00 21.67 206 ALA A CA 1
ATOM 1365 C C . ALA A 1 203 ? 27.900 26.074 42.210 1.00 22.71 206 ALA A C 1
ATOM 1366 O O . ALA A 1 203 ? 28.228 25.230 41.369 1.00 21.98 206 ALA A O 1
ATOM 1368 N N . LYS A 1 204 ? 28.019 25.864 43.512 1.00 23.63 207 LYS A N 1
ATOM 1369 C CA . LYS A 1 204 ? 28.551 24.621 44.020 1.00 26.38 207 LYS A CA 1
ATOM 1370 C C . LYS A 1 204 ? 27.649 23.453 43.685 1.00 24.61 207 LYS A C 1
ATOM 1371 O O . LYS A 1 204 ? 28.172 22.369 43.385 1.00 24.63 207 LYS A O 1
ATOM 1377 N N . GLN A 1 205 ? 26.324 23.649 43.708 1.00 23.03 208 GLN A N 1
ATOM 1378 C CA . GLN A 1 205 ? 25.404 22.586 43.289 1.00 22.22 208 GLN A CA 1
ATOM 1379 C C . GLN A 1 205 ? 25.705 22.126 41.857 1.00 21.13 208 GLN A C 1
ATOM 1380 O O . GLN A 1 205 ? 25.716 20.915 41.561 1.00 21.04 208 GLN A O 1
ATOM 1386 N N . ALA A 1 206 ? 25.905 23.098 40.955 1.00 20.28 209 ALA A N 1
ATOM 1387 C CA . ALA A 1 206 ? 26.171 22.761 39.571 1.00 19.92 209 ALA A CA 1
ATOM 1388 C C . ALA A 1 206 ? 27.483 22.023 39.426 1.00 20.84 209 ALA A C 1
ATOM 1389 O O . ALA A 1 206 ? 27.540 21.021 38.689 1.00 20.89 209 ALA A O 1
ATOM 1391 N N . GLN A 1 207 ? 28.513 22.490 40.136 1.00 24.63 210 GLN A N 1
ATOM 1392 C CA . GLN A 1 207 ? 29.809 21.817 40.102 1.00 25.01 210 GLN A CA 1
ATOM 1393 C C . GLN A 1 207 ? 29.703 20.413 40.646 1.00 24.18 210 GLN A C 1
ATOM 1394 O O . GLN A 1 207 ? 30.335 19.479 40.095 1.00 23.99 210 GLN A O 1
ATOM 1400 N N . TYR A 1 208 ? 28.901 20.254 41.704 1.00 23.91 211 TYR A N 1
ATOM 1401 C CA . TYR A 1 208 ? 28.725 18.937 42.350 1.00 24.27 211 TYR A CA 1
ATOM 1402 C C . TYR A 1 208 ? 28.078 17.907 41.384 1.00 22.76 211 TYR A C 1
ATOM 1403 O O . TYR A 1 208 ? 28.517 16.757 41.293 1.00 21.99 211 TYR A O 1
ATOM 1412 N N . VAL A 1 209 ? 27.056 18.348 40.651 1.00 21.99 212 VAL A N 1
ATOM 1413 C CA . VAL A 1 209 ? 26.398 17.478 39.685 1.00 21.32 212 VAL A CA 1
ATOM 1414 C C . VAL A 1 209 ? 27.345 17.183 38.533 1.00 21.04 212 VAL A C 1
ATOM 1415 O O . VAL A 1 209 ? 27.354 16.045 38.031 1.00 20.02 212 VAL A O 1
ATOM 1419 N N . ALA A 1 210 ? 28.176 18.136 38.122 1.00 21.14 213 ALA A N 1
ATOM 1420 C CA . ALA A 1 210 ? 29.178 17.891 37.073 1.00 21.66 213 ALA A CA 1
ATOM 1421 C C . ALA A 1 210 ? 30.201 16.842 37.500 1.00 22.30 213 ALA A C 1
ATOM 1422 O O . ALA A 1 210 ? 30.544 15.934 36.726 1.00 21.49 213 ALA A O 1
ATOM 1424 N N . GLN A 1 211 ? 30.632 16.922 38.751 1.00 22.61 214 GLN A N 1
ATOM 1425 C CA . GLN A 1 211 ? 31.550 15.942 39.308 1.00 23.97 214 GLN A CA 1
ATOM 1426 C C . GLN A 1 211 ? 30.884 14.564 39.451 1.00 21.91 214 GLN A C 1
ATOM 1427 O O . GLN A 1 211 ? 31.505 13.520 39.202 1.00 21.79 214 GLN A O 1
ATOM 1433 N N . LEU A 1 212 ? 29.623 14.556 39.842 1.00 21.05 215 LEU A N 1
ATOM 1434 C CA . LEU A 1 212 ? 28.831 13.335 39.945 1.00 20.62 215 LEU A CA 1
ATOM 1435 C C . LEU A 1 212 ? 28.776 12.637 38.588 1.00 19.47 215 LEU A C 1
ATOM 1436 O O . LEU A 1 212 ? 28.991 11.393 38.485 1.00 18.77 215 LEU A O 1
ATOM 1441 N N . HIS A 1 213 ? 28.526 13.439 37.564 1.00 18.79 216 HIS A N 1
ATOM 1442 C CA . HIS A 1 213 ? 28.435 12.903 36.230 1.00 18.68 216 HIS A CA 1
ATOM 1443 C C . HIS A 1 213 ? 29.749 12.266 35.784 1.00 19.05 216 HIS A C 1
ATOM 1444 O O . HIS A 1 213 ? 29.740 11.152 35.232 1.00 18.70 216 HIS A O 1
ATOM 1451 N N . VAL A 1 214 ? 30.877 12.923 36.015 1.00 20.03 217 VAL A N 1
ATOM 1452 C CA . VAL A 1 214 ? 32.214 12.381 35.641 1.00 21.40 217 VAL A CA 1
ATOM 1453 C C . VAL A 1 214 ? 32.494 11.077 36.391 1.00 21.09 217 VAL A C 1
ATOM 1454 O O . VAL A 1 214 ? 32.995 10.084 35.816 1.00 20.56 217 VAL A O 1
ATOM 1458 N N . TRP A 1 215 ? 32.123 11.059 37.669 1.00 20.76 218 TRP A N 1
ATOM 1459 C CA . TRP A 1 215 ? 32.211 9.849 38.475 1.00 21.38 218 TRP A CA 1
ATOM 1460 C C . TRP A 1 215 ? 31.366 8.700 37.871 1.00 20.72 218 TRP A C 1
ATOM 1461 O O . TRP A 1 215 ? 31.825 7.539 37.776 1.00 20.56 218 TRP A O 1
ATOM 1472 N N . ALA A 1 216 ? 30.131 8.995 37.484 1.00 19.61 219 ALA A N 1
ATOM 1473 C CA . ALA A 1 216 ? 29.239 8.007 36.880 1.00 19.29 219 ALA A CA 1
ATOM 1474 C C . ALA A 1 216 ? 29.808 7.436 35.602 1.00 18.68 219 ALA A C 1
ATOM 1475 O O . ALA A 1 216 ? 29.704 6.214 35.332 1.00 18.60 219 ALA A O 1
ATOM 1477 N N . ARG A 1 217 ? 30.466 8.286 34.819 1.00 19.46 220 ARG A N 1
ATOM 1478 C CA . ARG A 1 217 ? 31.188 7.799 33.628 1.00 18.82 220 ARG A CA 1
ATOM 1479 C C . ARG A 1 217 ? 32.352 6.890 33.963 1.00 19.67 220 ARG A C 1
ATOM 1480 O O . ARG A 1 217 ? 32.528 5.881 33.266 1.00 19.51 220 ARG A O 1
ATOM 1488 N N . ARG A 1 218 ? 33.104 7.158 35.006 1.00 20.05 221 ARG A N 1
ATOM 1489 C CA . ARG A 1 218 ? 34.181 6.299 35.455 1.00 22.08 221 ARG A CA 1
ATOM 1490 C C . ARG A 1 218 ? 33.644 4.949 35.890 1.00 21.04 221 ARG A C 1
ATOM 1491 O O . ARG A 1 218 ? 34.239 3.929 35.559 1.00 19.92 221 ARG A O 1
ATOM 1499 N N . GLU A 1 219 ? 32.512 4.962 36.576 1.00 20.30 222 GLU A N 1
ATOM 1500 C CA . GLU A 1 219 ? 32.024 3.737 37.228 1.00 20.47 222 GLU A CA 1
ATOM 1501 C C . GLU A 1 219 ? 31.026 2.917 36.472 1.00 19.71 222 GLU A C 1
ATOM 1502 O O . GLU A 1 219 ? 30.890 1.726 36.756 1.00 19.52 222 GLU A O 1
ATOM 1508 N N . HIS A 1 220 ? 30.326 3.481 35.500 1.00 18.59 223 HIS A N 1
ATOM 1509 C CA . HIS A 1 220 ? 29.305 2.728 34.793 1.00 18.04 223 HIS A CA 1
ATOM 1510 C C . HIS A 1 220 ? 29.926 2.062 33.600 1.00 17.53 223 HIS A C 1
ATOM 1511 O O . HIS A 1 220 ? 30.733 2.661 32.912 1.00 17.16 223 HIS A O 1
ATOM 1518 N N . PRO A 1 221 ? 29.563 0.787 33.322 1.00 17.50 224 PRO A N 1
ATOM 1519 C CA . PRO A 1 221 ? 30.078 0.171 32.101 1.00 17.57 224 PRO A CA 1
ATOM 1520 C C . PRO A 1 221 ? 29.754 0.984 30.869 1.00 17.02 224 PRO A C 1
ATOM 1521 O O . PRO A 1 221 ? 28.670 1.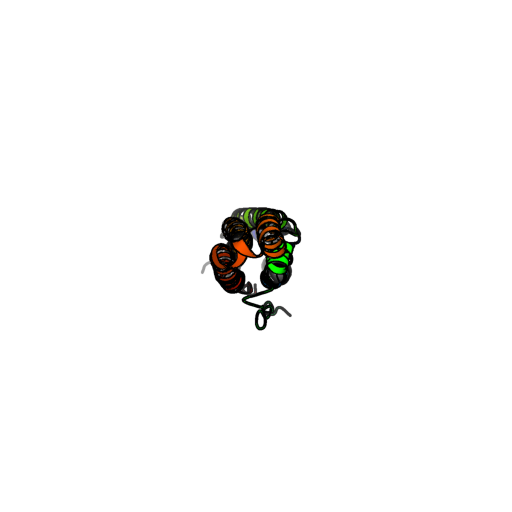592 30.786 1.00 16.87 224 PRO A O 1
ATOM 1525 N N . THR A 1 222 ? 30.662 1.002 29.919 1.00 17.41 225 THR A N 1
ATOM 1526 C CA . THR A 1 222 ? 30.414 1.771 28.704 1.00 18.02 225 THR A CA 1
ATOM 1527 C C . THR A 1 222 ? 29.504 0.996 27.782 1.00 18.02 225 THR A C 1
ATOM 1528 O O . THR A 1 222 ? 29.495 -0.252 27.804 1.00 17.70 225 THR A O 1
ATOM 1532 N N . TYR A 1 223 ? 28.830 1.738 26.903 1.00 18.33 226 TYR A N 1
ATOM 1533 C CA . TYR A 1 223 ? 27.990 1.138 25.848 1.00 19.14 226 TYR A CA 1
ATOM 1534 C C . TYR A 1 223 ? 28.787 0.107 25.057 1.00 19.49 226 TYR A C 1
ATOM 1535 O O . TYR A 1 223 ? 28.352 -1.041 24.883 1.00 18.88 226 TYR A O 1
ATOM 1544 N N . GLU A 1 224 ? 29.959 0.505 24.622 1.00 19.83 227 GLU A N 1
ATOM 1545 C CA . GLU A 1 224 ? 30.747 -0.346 23.766 1.00 20.58 227 GLU A CA 1
ATOM 1546 C C . GLU A 1 224 ? 31.262 -1.594 24.515 1.00 19.23 227 GLU A C 1
ATOM 1547 O O . GLU A 1 224 ? 31.356 -2.682 23.910 1.00 18.48 227 GLU A O 1
ATOM 1553 N N . ASP A 1 225 ? 31.585 -1.453 25.801 1.00 17.49 228 ASP A N 1
ATOM 1554 C CA . ASP A 1 225 ? 32.014 -2.642 26.570 1.00 17.74 228 ASP A CA 1
ATOM 1555 C C . ASP A 1 225 ? 30.854 -3.611 26.703 1.00 17.70 228 ASP A C 1
ATOM 1556 O O . ASP A 1 225 ? 31.015 -4.852 26.572 1.00 17.90 228 ASP A O 1
ATOM 1561 N N . ILE A 1 226 ? 29.676 -3.075 26.926 1.00 17.76 229 ILE A N 1
ATOM 1562 C CA . ILE A 1 226 ? 28.473 -3.886 27.018 1.00 18.46 229 ILE A CA 1
ATOM 1563 C C . ILE A 1 226 ? 28.158 -4.562 25.685 1.00 19.32 229 ILE A C 1
ATOM 1564 O O . ILE A 1 226 ? 27.873 -5.809 25.668 1.00 20.69 229 ILE A O 1
ATOM 1569 N N . VAL A 1 227 ? 28.230 -3.802 24.588 1.00 20.16 230 VAL A N 1
ATOM 1570 C CA . VAL A 1 227 ? 28.060 -4.342 23.207 1.00 21.57 230 VAL A CA 1
ATOM 1571 C C . VAL A 1 227 ? 28.969 -5.530 22.988 1.00 21.44 230 VAL A C 1
ATOM 1572 O O . VAL A 1 227 ? 28.500 -6.559 22.480 1.00 21.46 230 VAL A O 1
ATOM 1576 N N . GLY A 1 228 ? 30.253 -5.411 23.327 1.00 20.76 231 GLY A N 1
ATOM 1577 C CA . GLY A 1 228 ? 31.244 -6.443 23.037 1.00 21.87 231 GLY A CA 1
ATOM 1578 C C . GLY A 1 228 ? 30.929 -7.725 23.776 1.00 21.78 231 GLY A C 1
ATOM 1579 O O . GLY A 1 228 ? 31.000 -8.823 23.236 1.00 21.83 231 GLY A O 1
ATOM 1580 N N . LEU A 1 229 ? 30.514 -7.569 25.023 1.00 21.04 232 LEU A N 1
ATOM 1581 C CA . LEU A 1 229 ? 30.219 -8.700 25.862 1.00 21.35 232 LEU A CA 1
ATOM 1582 C C . LEU A 1 229 ? 28.972 -9.411 25.371 1.00 21.40 232 LEU A C 1
ATOM 1583 O O . LEU A 1 229 ? 28.957 -10.662 25.293 1.00 21.03 232 LEU A O 1
ATOM 1588 N N . GLU A 1 230 ? 27.923 -8.643 25.041 1.00 20.66 233 GLU A N 1
ATOM 1589 C CA . GLU A 1 230 ? 26.670 -9.226 24.614 1.00 21.79 233 GLU A CA 1
ATOM 1590 C C . GLU A 1 230 ? 26.857 -9.898 23.255 1.00 22.40 233 GLU A C 1
ATOM 1591 O O . GLU A 1 230 ? 26.244 -10.952 22.976 1.00 22.73 233 GLU A O 1
ATOM 1597 N N . ARG A 1 231 ? 27.667 -9.308 22.384 1.00 22.78 234 ARG A N 1
ATOM 1598 C CA . ARG A 1 231 ? 27.904 -9.939 21.063 1.00 24.92 234 ARG A CA 1
ATOM 1599 C C . ARG A 1 231 ? 28.611 -11.287 21.220 1.00 24.53 234 ARG A C 1
ATOM 1600 O O . ARG A 1 231 ? 28.227 -12.283 20.566 1.00 24.10 234 ARG A O 1
ATOM 1608 N N . LEU A 1 232 ? 29.621 -11.340 22.073 1.00 24.12 235 LEU A N 1
ATOM 1609 C CA . LEU A 1 232 ? 30.333 -12.612 22.347 1.00 25.36 235 LEU A CA 1
ATOM 1610 C C . LEU A 1 232 ? 29.414 -13.649 22.957 1.00 23.81 235 LEU A C 1
ATOM 1611 O O . LEU A 1 232 ? 29.422 -14.826 22.531 1.00 23.18 235 LEU A O 1
ATOM 1616 N N . TYR A 1 233 ? 28.576 -13.247 23.911 1.00 22.15 236 TYR A N 1
ATOM 1617 C CA . TYR A 1 233 ? 27.575 -14.139 24.505 1.00 21.94 236 TYR A CA 1
ATOM 1618 C C . TYR A 1 233 ? 26.623 -14.691 23.460 1.00 22.18 236 TYR A C 1
ATOM 1619 O O . TYR A 1 233 ? 26.340 -15.884 23.450 1.00 22.10 236 TYR A O 1
ATOM 1628 N N . ALA A 1 234 ? 26.171 -13.825 22.547 1.00 22.18 237 ALA A N 1
ATOM 1629 C CA . ALA A 1 234 ? 25.177 -14.221 21.577 1.00 23.05 237 ALA A CA 1
ATOM 1630 C C . ALA A 1 234 ? 25.795 -15.222 20.635 1.00 23.93 237 ALA A C 1
ATOM 1631 O O . ALA A 1 234 ? 25.146 -16.234 20.276 1.00 24.34 237 ALA A O 1
ATOM 1633 N N . GLU A 1 235 ? 27.049 -14.988 20.273 1.00 24.19 238 GLU A N 1
ATOM 1634 C CA . GLU A 1 235 ? 27.683 -15.762 19.195 1.00 26.29 238 GLU A CA 1
ATOM 1635 C C . GLU A 1 235 ? 28.357 -17.063 19.603 1.00 26.55 238 GLU A C 1
ATOM 1636 O O . GLU A 1 235 ? 28.668 -17.881 18.719 1.00 27.31 238 GLU A O 1
ATOM 1642 N N . ASN A 1 236 ? 28.576 -17.270 20.900 1.00 26.10 239 ASN A N 1
ATOM 1643 C CA . ASN A 1 236 ? 29.413 -18.358 21.383 1.00 26.95 239 ASN A CA 1
ATOM 1644 C C . ASN A 1 236 ? 28.716 -19.101 22.514 1.00 25.92 239 ASN A C 1
ATOM 1645 O O . ASN A 1 236 ? 28.939 -18.809 23.679 1.00 23.91 239 ASN A O 1
ATOM 1650 N N . PRO A 1 237 ? 27.864 -20.094 22.183 1.00 25.83 240 PRO A N 1
ATOM 1651 C CA . PRO A 1 237 ? 27.105 -20.826 23.215 1.00 25.98 240 PRO A CA 1
ATOM 1652 C C . PRO A 1 237 ? 27.981 -21.415 24.284 1.00 26.60 240 PRO A C 1
ATOM 1653 O O . PRO A 1 237 ? 27.612 -21.360 25.432 1.00 26.44 240 PRO A O 1
ATOM 1657 N N . SER A 1 238 ? 29.194 -21.879 23.938 1.00 28.09 241 SER A N 1
ATOM 1658 C CA . SER A 1 238 ? 30.031 -22.531 24.947 1.00 30.00 241 SER A CA 1
ATOM 1659 C C . SER A 1 238 ? 30.679 -21.516 25.897 1.00 29.27 241 SER A C 1
ATOM 1660 O O . SER A 1 238 ? 31.286 -21.920 26.910 1.00 30.78 241 SER A O 1
ATOM 1663 N N . ALA A 1 239 ? 30.562 -20.223 25.584 1.00 27.78 242 ALA A N 1
ATOM 1664 C CA . ALA A 1 239 ? 31.120 -19.168 26.466 1.00 26.63 242 ALA A CA 1
ATOM 1665 C C . ALA A 1 239 ? 30.108 -18.715 27.507 1.00 25.03 242 ALA A C 1
ATOM 1666 O O . ALA A 1 239 ? 30.474 -18.044 28.497 1.00 24.08 242 ALA A O 1
ATOM 1668 N N . ARG A 1 240 ? 28.828 -18.996 27.265 1.00 23.79 243 ARG A N 1
ATOM 1669 C CA . ARG A 1 240 ? 27.786 -18.264 27.959 1.00 23.20 243 ARG A CA 1
ATOM 1670 C C . ARG A 1 240 ? 27.843 -18.444 29.472 1.00 23.74 243 ARG A C 1
ATOM 1671 O O . ARG A 1 240 ? 27.768 -17.473 30.204 1.00 22.69 243 ARG A O 1
ATOM 1679 N N . ASP A 1 241 ? 28.001 -19.684 29.936 1.00 25.02 244 ASP A N 1
ATOM 1680 C CA . ASP A 1 241 ? 28.005 -19.942 31.394 1.00 27.13 244 ASP A CA 1
ATOM 1681 C C . ASP A 1 241 ? 29.103 -19.196 32.105 1.00 27.34 244 ASP A C 1
ATOM 1682 O O . ASP A 1 241 ? 28.936 -18.725 33.234 1.00 27.29 244 ASP A O 1
ATOM 1687 N N . GLN A 1 242 ? 30.240 -19.075 31.431 1.00 28.06 245 GLN A N 1
ATOM 1688 C CA . GLN A 1 242 ? 31.386 -18.431 32.031 1.00 29.91 245 GLN A CA 1
ATOM 1689 C C . GLN A 1 242 ? 31.406 -16.911 31.845 1.00 28.58 245 GLN A C 1
ATOM 1690 O O . GLN A 1 242 ? 32.030 -16.215 32.677 1.00 29.70 245 GLN A O 1
ATOM 1696 N N . ILE A 1 243 ? 30.739 -16.387 30.796 1.00 26.90 246 ILE A N 1
ATOM 1697 C CA . ILE A 1 243 ? 30.619 -14.933 30.552 1.00 27.57 246 ILE A CA 1
ATOM 1698 C C . ILE A 1 243 ? 29.575 -14.312 31.418 1.00 25.44 246 ILE 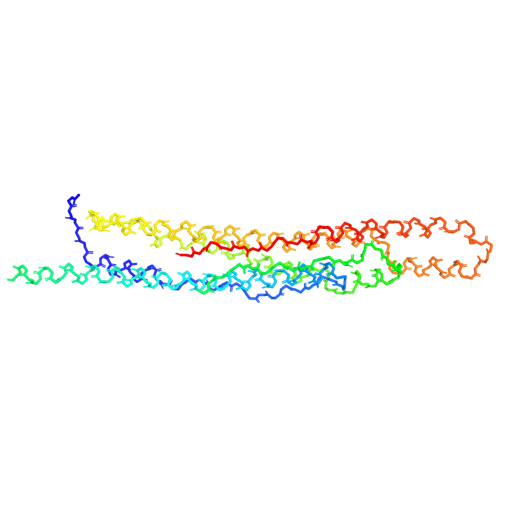A C 1
ATOM 1699 O O . ILE A 1 243 ? 29.653 -13.117 31.726 1.00 24.76 246 ILE A O 1
ATOM 1704 N N . LEU A 1 244 ? 28.534 -15.065 31.776 1.00 24.16 247 LEU A N 1
ATOM 1705 C CA . LEU A 1 244 ? 27.378 -14.453 32.401 1.00 23.98 247 LEU A CA 1
ATOM 1706 C C . LEU A 1 244 ? 27.756 -13.667 33.659 1.00 23.04 247 LEU A C 1
ATOM 1707 O O . LEU A 1 244 ? 27.209 -12.600 33.889 1.00 21.99 247 LEU A O 1
ATOM 1712 N N . PRO A 1 245 ? 28.695 -14.198 34.488 1.00 22.59 248 PRO A N 1
ATOM 1713 C CA . PRO A 1 245 ? 29.028 -13.422 35.685 1.00 22.96 248 PRO A CA 1
ATOM 1714 C C . PRO A 1 245 ? 29.616 -12.064 35.387 1.00 22.41 248 PRO A C 1
ATOM 1715 O O . PRO A 1 245 ? 29.472 -11.159 36.210 1.00 22.12 248 PRO A O 1
ATOM 1719 N N . VAL A 1 246 ? 30.261 -11.892 34.229 1.00 22.47 249 VAL A N 1
ATOM 1720 C CA . VAL A 1 246 ? 30.800 -10.564 33.847 1.00 23.46 249 VAL A CA 1
ATOM 1721 C C . VAL A 1 246 ? 29.597 -9.677 33.602 1.00 22.67 249 VAL A C 1
ATOM 1722 O O . VAL A 1 246 ? 29.580 -8.505 34.055 1.00 23.47 249 VAL A O 1
ATOM 1726 N N . TYR A 1 247 ? 28.597 -10.180 32.881 1.00 22.24 250 TYR A N 1
ATOM 1727 C CA . TYR A 1 247 ? 27.402 -9.399 32.577 1.00 23.02 250 TYR A CA 1
ATOM 1728 C C . TYR A 1 247 ? 26.675 -9.047 33.844 1.00 22.28 250 TYR A C 1
ATOM 1729 O O . TYR A 1 247 ? 26.218 -7.917 34.008 1.00 22.13 250 TYR A O 1
ATOM 1738 N N . ALA A 1 248 ? 26.602 -9.990 34.781 1.00 21.55 251 ALA A N 1
ATOM 1739 C CA . ALA A 1 248 ? 25.953 -9.719 36.054 1.00 22.28 251 ALA A CA 1
ATOM 1740 C C . ALA A 1 248 ? 26.672 -8.647 36.861 1.00 22.20 251 ALA A C 1
ATOM 1741 O O . ALA A 1 248 ? 26.027 -7.801 37.480 1.00 22.30 251 ALA A O 1
ATOM 1743 N N . GLU A 1 249 ? 28.004 -8.686 36.897 1.00 22.67 252 GLU A N 1
ATOM 1744 C CA . GLU A 1 249 ? 28.770 -7.645 37.558 1.00 23.29 252 GLU A CA 1
ATOM 1745 C C . GLU A 1 249 ? 28.484 -6.291 36.900 1.00 22.45 252 GLU A C 1
ATOM 1746 O O . GLU A 1 249 ? 28.295 -5.268 37.605 1.00 22.81 252 GLU A O 1
ATOM 1752 N N . TYR A 1 250 ? 28.399 -6.256 35.564 1.00 21.82 253 TYR A N 1
ATOM 1753 C CA . TYR A 1 250 ? 28.054 -5.000 34.883 1.00 21.94 253 TYR A CA 1
ATOM 1754 C C . TYR A 1 250 ? 26.656 -4.532 35.262 1.00 22.05 253 TYR A C 1
ATOM 1755 O O . TYR A 1 250 ? 26.451 -3.322 35.539 1.00 21.88 253 TYR A O 1
ATOM 1764 N N . GLN A 1 251 ? 25.670 -5.413 35.269 1.00 22.39 254 GLN A N 1
ATOM 1765 C CA . GLN A 1 251 ? 24.309 -5.035 35.673 1.00 23.38 254 GLN A CA 1
ATOM 1766 C C . GLN A 1 251 ? 24.260 -4.480 37.082 1.00 22.84 254 GLN A C 1
ATOM 1767 O O . GLN A 1 251 ? 23.568 -3.454 37.369 1.00 23.27 254 GLN A O 1
ATOM 1773 N N . GLN A 1 252 ? 24.964 -5.149 37.969 1.00 22.25 255 GLN A N 1
ATOM 1774 C CA . GLN A 1 252 ? 24.952 -4.757 39.367 1.00 22.68 255 GLN A CA 1
ATOM 1775 C C . GLN A 1 252 ? 25.641 -3.417 39.574 1.00 21.68 255 GLN A C 1
ATOM 1776 O O . GLN A 1 252 ? 25.148 -2.564 40.366 1.00 21.05 255 GLN A O 1
ATOM 1782 N N . ARG A 1 253 ? 26.775 -3.212 38.912 1.00 20.50 256 ARG A N 1
ATOM 1783 C CA . ARG A 1 253 ? 27.474 -1.922 38.986 1.00 20.69 256 ARG A CA 1
ATOM 1784 C C . ARG A 1 253 ? 26.617 -0.798 38.369 1.00 19.92 256 ARG A C 1
ATOM 1785 O O . ARG A 1 253 ? 26.515 0.321 38.927 1.00 19.90 256 ARG A O 1
ATOM 1793 N N . SER A 1 254 ? 25.941 -1.095 37.272 1.00 19.17 257 SER A N 1
ATOM 1794 C CA . SER A 1 254 ? 25.005 -0.142 36.674 1.00 19.57 257 SER A CA 1
ATOM 1795 C C . SER A 1 254 ? 23.910 0.303 37.644 1.00 20.18 257 SER A C 1
ATOM 1796 O O . SER A 1 254 ? 23.638 1.508 37.773 1.00 20.35 257 SER A O 1
ATOM 1799 N N . GLU A 1 255 ? 23.339 -0.649 38.367 1.00 21.52 258 GLU A N 1
ATOM 1800 C CA . GLU A 1 255 ? 22.283 -0.342 39.323 1.00 22.96 258 GLU A CA 1
ATOM 1801 C C . GLU A 1 255 ? 22.823 0.528 40.446 1.00 22.27 258 GLU A C 1
ATOM 1802 O O . GLU A 1 255 ? 22.168 1.491 40.843 1.00 20.88 258 GLU A O 1
ATOM 1808 N N . LYS A 1 256 ? 24.025 0.239 40.921 1.00 21.49 259 LYS A N 1
ATOM 1809 C CA . LYS A 1 256 ? 24.595 1.023 42.011 1.00 22.66 259 LYS A CA 1
ATOM 1810 C C . LYS A 1 256 ? 24.856 2.462 41.555 1.00 21.20 259 LYS A C 1
ATOM 1811 O O . LYS A 1 256 ? 24.533 3.435 42.264 1.00 21.11 259 LYS A O 1
ATOM 1817 N N . VAL A 1 257 ? 25.390 2.596 40.346 1.00 20.05 260 VAL A N 1
ATOM 1818 C CA . VAL A 1 257 ? 25.717 3.913 39.794 1.00 20.16 260 VAL A CA 1
ATOM 1819 C C . VAL A 1 257 ? 24.439 4.720 39.566 1.00 20.20 260 VAL A C 1
ATOM 1820 O O . VAL A 1 257 ? 24.413 5.908 39.912 1.00 19.87 260 VAL A O 1
ATOM 1824 N N . LEU A 1 258 ? 23.412 4.115 38.968 1.00 20.29 261 LEU A N 1
ATOM 1825 C CA . LEU A 1 258 ? 22.163 4.838 38.713 1.00 21.35 261 LEU A CA 1
ATOM 1826 C C . LEU A 1 258 ? 21.463 5.229 40.006 1.00 21.15 261 LEU A C 1
ATOM 1827 O O . LEU A 1 258 ? 20.921 6.345 40.103 1.00 21.87 261 LEU A O 1
ATOM 1832 N N . THR A 1 259 ? 21.459 4.340 40.994 1.00 20.55 262 THR A N 1
ATOM 1833 C CA . THR A 1 259 ? 20.878 4.644 42.293 1.00 22.31 262 THR A CA 1
ATOM 1834 C C . THR A 1 259 ? 21.589 5.822 42.929 1.00 22.05 262 THR A C 1
ATOM 1835 O O . THR A 1 259 ? 20.934 6.753 43.472 1.00 21.84 262 THR A O 1
ATOM 1839 N N . GLU A 1 260 ? 22.916 5.822 42.883 1.00 22.00 263 GLU A N 1
ATOM 1840 C CA . GLU A 1 260 ? 23.677 6.938 43.485 1.00 23.49 263 GLU A CA 1
ATOM 1841 C C . GLU A 1 260 ? 23.466 8.232 42.689 1.00 22.16 263 GLU A C 1
ATOM 1842 O O . GLU A 1 260 ? 23.342 9.316 43.265 1.00 22.95 263 GLU A O 1
ATOM 1848 N N . TYR A 1 261 ? 23.435 8.128 41.370 1.00 19.94 264 TYR A N 1
ATOM 1849 C CA . TYR A 1 261 ? 23.147 9.327 40.554 1.00 19.21 264 TYR A CA 1
ATOM 1850 C C . TYR A 1 261 ? 21.774 9.937 40.913 1.00 19.39 264 TYR A C 1
ATOM 1851 O O . TYR A 1 261 ? 21.660 11.164 41.102 1.00 19.64 264 TYR A O 1
ATOM 1860 N N . ASN A 1 262 ? 20.765 9.091 41.076 1.00 20.01 265 ASN A N 1
ATOM 1861 C CA . ASN A 1 262 ? 19.424 9.553 41.445 1.00 21.23 265 ASN A CA 1
ATOM 1862 C C . ASN A 1 262 ? 19.423 10.254 42.810 1.00 22.27 265 ASN A C 1
ATOM 1863 O O . ASN A 1 262 ? 18.825 11.337 42.962 1.00 22.40 265 ASN A O 1
ATOM 1868 N N A ASN A 1 263 ? 20.069 9.620 43.797 0.50 23.25 266 ASN A N 1
ATOM 1869 N N B ASN A 1 263 ? 20.107 9.671 43.765 0.50 23.12 266 ASN A N 1
ATOM 1870 C CA A ASN A 1 263 ? 20.246 10.211 45.158 0.50 25.09 266 ASN A CA 1
ATOM 1871 C CA B ASN A 1 263 ? 20.108 10.258 45.089 0.50 24.83 266 ASN A CA 1
ATOM 1872 C C A ASN A 1 263 ? 20.924 11.554 45.086 0.50 24.73 266 ASN A C 1
ATOM 1873 C C B ASN A 1 263 ? 20.967 11.512 45.209 0.50 24.77 266 ASN A C 1
ATOM 1874 O O A ASN A 1 263 ? 20.352 12.596 45.460 0.50 25.06 266 ASN A O 1
ATOM 1875 O O B ASN A 1 263 ? 20.522 12.499 45.846 0.50 25.45 266 ASN A O 1
ATOM 1884 N N . LYS A 1 264 ? 22.144 11.526 44.579 1.00 23.99 267 LYS A N 1
ATOM 1885 C CA . LYS A 1 264 ? 23.042 12.642 44.676 1.00 24.88 267 LYS A CA 1
ATOM 1886 C C . LYS A 1 264 ? 22.721 13.813 43.751 1.00 23.43 267 LYS A C 1
ATOM 1887 O O . LYS A 1 264 ? 23.126 14.973 44.055 1.00 24.15 267 LYS A O 1
ATOM 1893 N N . ALA A 1 265 ? 22.043 13.560 42.644 1.00 21.64 268 ALA A N 1
ATOM 1894 C CA . ALA A 1 265 ? 21.667 14.639 41.725 1.00 21.16 268 ALA A CA 1
ATOM 1895 C C . ALA A 1 265 ? 20.425 15.414 42.207 1.00 21.70 268 ALA A C 1
ATOM 1896 O O . ALA A 1 265 ? 20.101 16.393 41.568 1.00 21.91 268 ALA A O 1
ATOM 1898 N N . ALA A 1 266 ? 19.746 14.960 43.261 1.00 22.11 269 ALA A N 1
ATOM 1899 C CA . ALA A 1 266 ? 18.554 15.640 43.758 1.00 23.06 269 ALA A CA 1
ATOM 1900 C C . ALA A 1 266 ? 19.016 16.878 44.511 1.00 22.70 269 ALA A C 1
ATOM 1901 O O . ALA A 1 266 ? 19.617 16.787 45.555 1.00 23.45 269 ALA A O 1
ATOM 1903 N N . LEU A 1 267 ? 18.802 18.052 43.914 1.00 21.69 270 LEU A N 1
ATOM 1904 C CA . LEU A 1 267 ? 19.265 19.319 44.453 1.00 21.88 270 LEU A CA 1
ATOM 1905 C C . LEU A 1 267 ? 18.187 20.042 45.269 1.00 22.22 270 LEU A C 1
ATOM 1906 O O . LEU A 1 267 ? 17.010 20.055 44.890 1.00 22.31 270 LEU A O 1
ATOM 1911 N N . GLU A 1 268 ? 18.593 20.676 46.357 1.00 22.93 271 GLU A N 1
ATOM 1912 C CA . GLU A 1 268 ? 17.667 21.469 47.137 1.00 24.42 271 GLU A CA 1
ATOM 1913 C C . GLU A 1 268 ? 17.354 22.749 46.383 1.00 22.10 271 GLU A C 1
ATOM 1914 O O . GLU A 1 268 ? 18.267 23.358 45.860 1.00 21.81 271 GLU A O 1
ATOM 1920 N N . PRO A 1 269 ? 16.080 23.141 46.335 1.00 21.72 272 PRO A N 1
ATOM 1921 C CA . PRO A 1 269 ? 15.786 24.485 45.773 1.00 21.12 272 PRO A CA 1
ATOM 1922 C C . PRO A 1 269 ? 16.525 25.587 46.546 1.00 21.78 272 PRO A C 1
ATOM 1923 O O . PRO A 1 269 ? 16.632 25.494 47.755 1.00 22.23 272 PRO A O 1
ATOM 1927 N N . VAL A 1 270 ? 16.970 26.629 45.853 1.00 21.22 273 VAL A N 1
ATOM 1928 C CA . VAL A 1 270 ? 17.504 27.827 46.487 1.00 22.38 273 VAL A CA 1
ATOM 1929 C C . VAL A 1 270 ? 16.342 28.799 46.74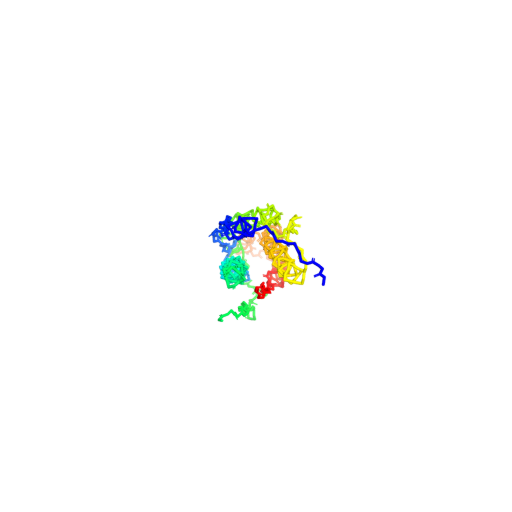9 1.00 22.66 273 VAL A C 1
ATOM 1930 O O . VAL A 1 270 ? 15.694 29.280 45.806 1.00 21.57 273 VAL A O 1
ATOM 1934 N N . ASN A 1 271 ? 16.120 29.095 48.045 1.00 23.78 274 ASN A N 1
ATOM 1935 C CA . ASN A 1 271 ? 15.065 29.972 48.525 1.00 24.73 274 ASN A CA 1
ATOM 1936 C C . ASN A 1 271 ? 15.665 31.215 49.140 1.00 24.47 274 ASN A C 1
ATOM 1937 O O . ASN A 1 271 ? 15.930 31.253 50.361 1.00 25.27 274 ASN A O 1
ATOM 1942 N N . PRO A 1 272 ? 15.884 32.246 48.314 1.00 23.08 275 PRO A N 1
ATOM 1943 C CA . PRO A 1 272 ? 16.461 33.459 48.858 1.00 23.81 275 PRO A CA 1
ATOM 1944 C C . PRO A 1 272 ? 15.578 34.194 49.863 1.00 25.05 275 PRO A C 1
ATOM 1945 O O . PRO A 1 272 ? 14.336 34.057 49.845 1.00 25.34 275 PRO A O 1
ATOM 1949 N N . PRO A 1 273 ? 16.224 34.988 50.736 1.00 26.00 276 PRO A N 1
ATOM 1950 C CA . PRO A 1 273 ? 15.540 35.838 51.696 1.00 27.84 276 PRO A CA 1
ATOM 1951 C C . PRO A 1 273 ? 14.925 36.997 50.967 1.00 27.72 276 PRO A C 1
ATOM 1952 O O . PRO A 1 273 ? 15.527 37.505 50.011 1.00 25.70 276 PRO A O 1
ATOM 1956 N N . LYS A 1 274 ? 13.757 37.446 51.404 1.00 30.05 277 LYS A N 1
ATOM 1957 C CA . LYS A 1 274 ? 13.144 38.625 50.818 1.00 30.71 277 LYS A CA 1
ATOM 1958 C C . LYS A 1 274 ? 13.878 39.917 51.241 1.00 30.64 277 LYS A C 1
ATOM 1959 O O . LYS A 1 274 ? 14.270 40.053 52.399 1.00 31.41 277 LYS A O 1
ATOM 1965 N N . PRO A 1 275 ? 14.103 40.856 50.308 1.00 30.02 278 PRO A N 1
ATOM 1966 C CA . PRO A 1 275 ? 14.800 42.088 50.671 1.00 31.41 278 PRO A CA 1
ATOM 1967 C C . PRO A 1 275 ? 13.915 43.049 51.457 1.00 34.13 278 PRO A C 1
ATOM 1968 O O . PRO A 1 275 ? 14.392 44.075 51.965 1.00 36.05 278 PRO A O 1
#

GO terms:
  GO:0005576 extracellular region (C, IDA)
  GO:0005576 extracellular region (C, HDA)
  GO:0044315 protein secretion by the type VII secretion system (P, IMP)
  GO:0051701 biological process involved in interaction with host (P, IMP)
  GO:0005515 protein binding (F, IPI)
  GO:0005576 extracellular region (C, EXP)
  GO:0042802 identical protein binding (F, IPI)
  GO:0140321 symbiont-mediated suppression of host autophagy (P, EXP)

Solvent-accessible surface area: 13496 Å² total; per-residue (Å²): 99,176,95,69,52,50,79,110,23,0,59,78,11,0,88,56,1,59,39,130,25,61,127,25,24,103,44,93,6,89,33,0,0,61,9,58,2,0,105,19,1,7,88,4,0,51,49,0,1,76,13,0,55,78,5,18,62,24,2,46,107,39,21,77,129,16,0,68,60,4,78,77,28,2,118,54,58,20,78,93,94,120,148,92,117,204,30,85,91,3,77,154,15,83,44,104,77,22,64,65,136,38,100,8,65,55,0,0,113,51,2,56,57,44,59,51,4,70,19,0,44,113,0,0,80,18,1,47,85,10,21,118,45,2,90,64,31,20,155,24,4,101,41,16,116,71,5,77,6,105,50,1,84,62,13,45,42,42,1,64,110,14,108,113,22,2,42,84,0,2,147,33,0,25,48,0,0,142,31,0,59,96,0,15,115,11,0,78,68,0,88,169,57,6,7,46,66,121,81,0,39,29,23,50,154,100,74,65,100,57,90,118,29,82,125,152,27,87,81,64,62,27,82,43,80,104,68,3,76,147,3,2,57,59,0,22,103,77,2,52,20,108,17,10,82,10,38,135,60

Secondary structure (DSSP, 8-state):
---B--HHHHHHHHHHHTSPPPPPP-PPPPPSSSSHHHHHHHHHHHHHHHHHHHHHHHHHHHHHHHHHHHHHHHHHHHHHHHHH----PPPPPP-TT--S---HHHHHHHHHSS-TTHHHHHHHHHHHHHHHHHHTS-GGGPPPSS-BSHHHHHHHHHHHHHHHHHHHHHHHHHHHHHHHHHHHHHHHHHHHHSPPHHHHHHHHHHHHH-GGGHHHHHHHHHHHHHHHHHHHHHHHHHT-PPPP-PPP-

B-factor: mean 28.34, std 9.22, range [16.33, 74.83]

Foldseek 3Di:
DDWFDDLVLLLVLLCLLLPDADAADDQQQCFQWQAPLSRLLSVLLVQLVVLLNVLVVLLSVVSNVLSVVSNVVSVVVVVVVVVVCDRDFGDFRDLPPRDLADDQLVLQRRLPPHNLQPSLLVLLVRLLVVLVSLVVSLPSLDAGDGTDDDVSVVSSVVSVVSNVQSNQSSVLSNVSSVLSVQLSVLSVVLVVQADHSVNLVVLVVCCVPPVVCPVVSVVVVVVNRVSSSVSSNCSSVSSRDDRNTGDHD

InterPro domains:
  IPR038332 PPE superfamily [G3DSA:1.20.1260.20] (122-282)
  IPR038332 PPE superfamily [SSF140459] (142-266)
  IPR041275 ESX-1 secretion-associated protein EspB, PE domain [PF18625] (12-88)
  IPR054056 ESX-1 secretion-associated protein EspB, PPE domain [PF21856] (130-281)

Nearest PDB structures (foldseek):
  4xxx-assembly1_A  TM=1.004E+00  e=2.958E-37  Mycobacterium tuberculosis H37Rv
  4xwp-assembly1_A  TM=9.974E-01  e=4.915E-33  Mycobacterium tuberculosis H37Rv
  4xxn-assembly1_A  TM=9.723E-01  e=1.249E-32  Mycobacterium tuberculosis H37Rv
  8ako-assembly1_A  TM=9.676E-01  e=2.739E-32  Mycobacterium tuberculosis
  7p13-assembly1_A  TM=9.227E-01  e=4.316E-29  Mycobacterium tuberculosis H37Rv

Sequence (249 aa):
AMVTVDQQEILNRANEVEAPMADPPTDVPITPCELTAAKNAAQQLVLSADNMREYLAAGAKERQRLATSLRNAAKAYGEVDEEAAELTDTPRVATAGEPNFMDLKEAARKLETGDQGASLAHFADGWNTFNLTLQGDVKRFRGFDNWEGDAATACEASLDQQQRRQWILHMAKLSAAMAKQAQYVAQLHVWARREHPTYEDIVGLERLYAENPSARDQILPVYAEYQQRSEKVLTEYNNNKAALEPVNPPKP

Organism: Mycobacterium tuberculosis (strain ATCC 25618 / H37Rv) (NCBI:txid83332)

Radius of gyration: 27.8 Å; Cα contacts (8 Å, |Δi|>4): 325; chains: 1; bounding box: 29×104×51 Å